Protein AF-A0A925M0R3-F1 (afdb_monomer)

Foldseek 3Di:
DAKAKAWLCVPDDPPPDDFQAGEIEMEFQDPQDPPDDTRDDPVDDDDLLVVLVLLLVLVVVDDPAAEEAEAEDEEQQDFDWDQDPNDTDGDDRVLSVVQSVVSVCLRPPPCVNVVRGSRYYYYYYYYYYHHPQDPLVVLVVPDDPVLVCQQVVLVVQLVVLVVQVVPDDDPVSVVVSVVSNVRSCVSNVVSVVVSVVVRVRVVVSVVCCVPTRVVVVVVSVVCSVVSNVLVVLLVVLVVQLDVVVDPDPPDPSVLLNLLLVQLVVLCVVCVVLLVVLDPVSLVVCQVSSLPDPNVVPDSVSNVSSNNSVSPPDDPPDDPVNVVVVVVVVVVVVVVVD

Radius of gyration: 30.41 Å; Cα contacts (8 Å, |Δi|>4): 374; chains: 1; bounding box: 61×52×99 Å

Solvent-accessible surface area (backbone atoms only — not comparable to full-atom values): 18855 Å² total; per-residue (Å²): 136,60,68,48,29,37,49,60,63,72,88,65,66,95,82,65,79,85,76,43,49,58,43,36,38,38,33,40,36,55,40,76,42,96,89,48,72,70,58,73,86,82,77,65,66,44,50,72,66,54,54,24,50,53,52,43,50,20,57,69,72,60,48,104,52,68,48,77,47,76,47,78,54,44,73,52,50,35,64,39,76,36,77,56,94,89,37,84,38,86,53,59,49,66,67,60,54,52,44,42,50,51,50,52,40,44,57,73,69,36,66,85,53,50,74,39,54,41,20,42,37,39,34,34,40,31,26,55,19,62,40,75,76,43,56,68,66,58,58,55,67,70,49,53,69,69,53,52,50,43,28,52,50,11,49,50,39,22,50,50,16,54,50,48,52,72,76,49,91,45,77,66,58,43,52,55,19,51,50,34,26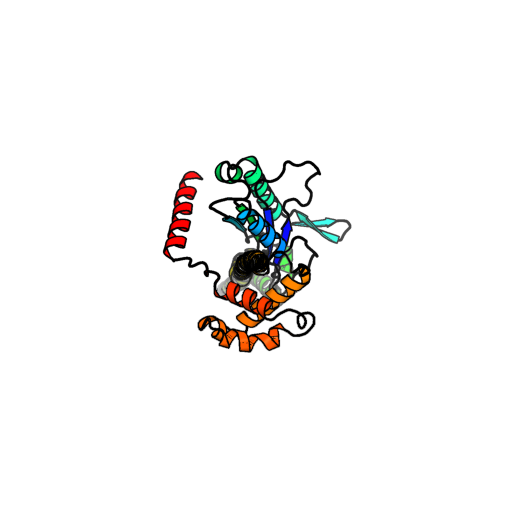,54,52,10,47,52,41,25,49,52,45,51,49,56,51,50,60,62,42,64,45,54,73,60,37,53,50,42,39,68,73,38,32,48,53,49,52,52,52,50,53,51,49,40,53,52,44,37,51,50,49,54,48,51,51,53,39,48,54,50,47,51,66,74,57,42,99,74,71,84,66,56,67,71,59,50,51,52,50,50,52,47,50,51,53,54,43,68,76,38,59,72,50,63,75,67,77,45,71,69,45,49,63,69,44,46,70,69,54,37,52,73,98,41,46,85,56,59,65,69,57,56,50,52,46,50,50,46,64,71,62,52,78,72,85,78,80,46,80,61,56,56,51,52,55,51,53,53,52,60,56,48,56,68,72,77,109

Secondary structure (DSSP, 8-state):
--EEEEETTTTPPTTPPPPSSEEEEEEE---SSTTSPPPPP---S--HHHHHHHHHHHHHS--S--EEEEEEE-SS-PPPEEEETTEEEE---HHHHHHHHHHHHHTTT-HHHHTSTTSEEEEEEE-----SSPPHHHHHHTS-HHHHHHHHHHHHHHHHHHHHHHH---HHHHHHHHHHHHHHHHHHHHHHHHHHHHHT-HHHHHHHIIIIIHHHHHHHHHHHHHHHHHHHHHHHHHHHHHHHH-TT----HHHHHHHHHHHHHHHHH-HHHHHT-SHHHHHHHHHHHTSGGGTTS-HHHHHHHHHHHHHSPP----HHHHHHHHHHHHHHHHH--

pLDDT: mean 77.36, std 15.29, range [36.38, 98.38]

Sequence (337 aa):
MDIWVDDFKRGQSPGSKPEVVSGFFVRSTAPINVEQDECKPDGTVPTVSDVVESLYQNTKLNTSYTGLVLQIHGYNTGIEKVIKGGKEVEGRDYVYEGWQGTWKYLNQQDAAIYGKPNSFVYLGYRWPSEGVPSSFQEAGKALPIALKILFWSGLIIAAIGLLLLTIFSSPIIDFLSAIGIIFGVAMSVLVATLYLLRIIVYFRDAYRATNFGIPDLVEFIRQLDLGITKRHINDSLFETVIAATGEGSNLAPGLLAKAVRKTWEAIENEPALVSDRNDAAFDLLLPTLKQGDLAPLNDAVFLKIYASLVSAEKPTYTAADFRKAASYWEREKSRIR

Structure (mmCIF, N/CA/C/O backbone):
data_AF-A0A925M0R3-F1
#
_entry.id   AF-A0A925M0R3-F1
#
loop_
_atom_site.group_PDB
_atom_site.id
_atom_site.type_symbol
_atom_site.label_atom_id
_atom_site.label_alt_id
_atom_site.label_comp_id
_atom_site.label_asym_id
_atom_site.label_entity_id
_atom_site.label_seq_id
_atom_site.pdbx_PDB_ins_code
_atom_site.Cartn_x
_atom_site.Cartn_y
_atom_site.Cartn_z
_atom_site.occupancy
_atom_site.B_iso_or_equiv
_atom_site.auth_seq_id
_atom_site.auth_comp_id
_atom_site.auth_asym_id
_atom_site.auth_atom_id
_atom_site.pdbx_PDB_model_num
ATOM 1 N N . MET A 1 1 ? 5.917 -3.637 13.328 1.00 53.38 1 MET A N 1
ATOM 2 C CA . MET A 1 1 ? 4.640 -3.551 12.591 1.00 53.38 1 MET A CA 1
ATOM 3 C C . MET A 1 1 ? 4.407 -2.089 12.437 1.00 53.38 1 MET A C 1
ATOM 5 O O . MET A 1 1 ? 4.250 -1.379 13.426 1.00 53.38 1 MET A O 1
ATOM 9 N N . ASP A 1 2 ? 4.470 -1.663 11.197 1.00 71.31 2 ASP A N 1
ATOM 10 C CA . ASP A 1 2 ? 4.846 -0.307 10.926 1.00 71.31 2 ASP A CA 1
ATOM 11 C C . ASP A 1 2 ? 3.735 0.233 10.026 1.00 71.31 2 ASP A C 1
ATOM 13 O O . ASP A 1 2 ? 3.715 0.088 8.806 1.00 71.31 2 ASP A O 1
ATOM 17 N N . ILE A 1 3 ? 2.689 0.720 10.690 1.00 82.25 3 ILE A N 1
ATOM 18 C CA . ILE A 1 3 ? 1.539 1.363 10.065 1.00 82.25 3 ILE A CA 1
ATOM 19 C C . ILE A 1 3 ? 1.351 2.712 10.730 1.00 82.25 3 ILE A C 1
ATOM 21 O O . ILE A 1 3 ? 1.435 2.831 11.954 1.00 82.25 3 ILE A O 1
ATOM 25 N N . TRP A 1 4 ? 1.061 3.717 9.920 1.00 85.94 4 TRP A N 1
ATOM 26 C CA . TRP A 1 4 ? 0.721 5.056 10.374 1.00 85.94 4 TRP A CA 1
ATOM 27 C C . TRP A 1 4 ? -0.750 5.340 10.140 1.00 85.94 4 TRP A C 1
ATOM 29 O O . TRP A 1 4 ? -1.338 4.866 9.164 1.00 85.94 4 TRP A O 1
ATOM 39 N N . VAL A 1 5 ? -1.336 6.108 11.053 1.00 86.38 5 VAL A N 1
ATOM 40 C CA . VAL A 1 5 ? -2.733 6.525 10.989 1.00 86.38 5 VAL A CA 1
ATOM 41 C C . VAL A 1 5 ? -2.775 8.050 11.029 1.00 86.38 5 VAL A C 1
ATOM 43 O O . VAL A 1 5 ? -2.195 8.688 11.898 1.00 86.38 5 VAL A O 1
ATOM 46 N N . ASP A 1 6 ? -3.472 8.643 10.073 1.00 87.06 6 ASP A N 1
ATOM 47 C CA . ASP A 1 6 ? -3.744 10.071 10.002 1.00 87.06 6 ASP A CA 1
ATOM 48 C C . ASP A 1 6 ? -5.253 10.314 10.108 1.00 87.06 6 ASP A C 1
ATOM 50 O O . ASP A 1 6 ? -6.064 9.514 9.645 1.00 87.06 6 ASP A O 1
ATOM 54 N N . ASP A 1 7 ? -5.645 11.439 10.700 1.00 86.25 7 ASP A N 1
ATOM 55 C CA . ASP A 1 7 ? -7.044 11.866 10.748 1.00 86.25 7 ASP A CA 1
ATOM 56 C C . ASP A 1 7 ? -7.370 12.663 9.474 1.00 86.25 7 ASP A C 1
ATOM 58 O O . ASP A 1 7 ? -6.651 13.605 9.114 1.00 86.25 7 ASP A O 1
ATOM 62 N N . PHE A 1 8 ? -8.467 12.331 8.787 1.00 86.69 8 PHE A N 1
ATOM 63 C CA . PHE A 1 8 ? -8.928 13.120 7.639 1.00 86.69 8 PHE A CA 1
ATOM 64 C C . PHE A 1 8 ? -9.391 14.535 8.019 1.00 86.69 8 PHE A C 1
ATOM 66 O O . PHE A 1 8 ? -9.505 15.394 7.137 1.00 86.69 8 PHE A O 1
ATOM 73 N N . LYS A 1 9 ? -9.610 14.820 9.308 1.00 77.56 9 LYS A N 1
ATOM 74 C CA . LYS A 1 9 ? -9.911 16.163 9.829 1.00 77.56 9 LYS A CA 1
ATOM 75 C C . LYS A 1 9 ? -8.707 17.086 9.904 1.00 77.56 9 LYS A C 1
ATOM 77 O O . LYS A 1 9 ? -8.893 18.295 10.067 1.00 77.56 9 LYS A O 1
ATOM 82 N N . ARG A 1 10 ? -7.483 16.557 9.831 1.00 68.38 10 ARG A N 1
ATOM 83 C CA . ARG A 1 10 ? -6.264 17.357 9.988 1.00 68.38 10 ARG A CA 1
ATOM 84 C C . ARG A 1 10 ? -6.271 18.497 8.958 1.00 68.38 10 ARG A C 1
ATOM 86 O O . ARG A 1 10 ? -6.290 18.259 7.755 1.00 68.38 10 ARG A O 1
ATOM 93 N N . GLY A 1 11 ? -6.317 19.744 9.440 1.00 60.34 11 GLY A N 1
ATOM 94 C CA . GLY A 1 11 ? -6.372 20.950 8.601 1.00 60.34 11 GLY A CA 1
ATOM 95 C C . GLY A 1 11 ? -7.768 21.526 8.311 1.00 60.34 11 GLY A C 1
ATOM 96 O O . GLY A 1 11 ? -7.857 22.499 7.564 1.00 60.34 11 GLY A O 1
ATOM 97 N N . GLN A 1 12 ? -8.854 20.993 8.885 1.00 61.91 12 GLN A N 1
ATOM 98 C CA . GLN A 1 12 ? -10.164 21.655 8.812 1.00 61.91 12 GLN A CA 1
ATOM 99 C C . GLN A 1 12 ? -10.234 22.909 9.694 1.00 61.91 12 GLN A C 1
ATOM 101 O O . GLN A 1 12 ? -9.687 22.948 10.796 1.00 61.91 12 GLN A O 1
ATOM 106 N N . SER A 1 13 ? -10.939 23.938 9.214 1.00 57.16 13 SER A N 1
ATOM 107 C CA . SER A 1 13 ? -11.178 25.164 9.976 1.00 57.16 13 SER A CA 1
ATOM 108 C C . SER A 1 13 ? -12.074 24.896 11.197 1.00 57.16 13 SER A C 1
ATOM 110 O O . SER A 1 13 ? -13.053 24.154 11.073 1.00 57.16 13 SER A O 1
ATOM 112 N N . PRO A 1 14 ? -11.805 25.529 12.354 1.00 46.69 14 PRO A N 1
ATOM 113 C CA . PRO A 1 14 ? -12.697 25.469 13.509 1.00 46.69 14 PRO A CA 1
ATOM 114 C C . PRO A 1 14 ? -14.103 25.949 13.113 1.00 46.69 14 PRO A C 1
ATOM 116 O O . PRO A 1 14 ? -14.254 27.081 12.656 1.00 46.69 14 PRO A O 1
ATOM 119 N N . GLY A 1 15 ? -15.119 25.092 13.252 1.00 53.50 15 GLY A N 1
ATOM 120 C CA . GLY A 1 15 ? -16.513 25.408 12.901 1.00 53.50 15 GLY A CA 1
ATOM 121 C C . GLY A 1 15 ? -17.121 24.586 11.758 1.00 53.50 15 GLY A C 1
ATOM 122 O O . GLY A 1 15 ? -18.245 24.875 11.344 1.00 53.50 15 GLY A O 1
ATOM 123 N N . SER A 1 16 ? -16.431 23.562 11.244 1.00 65.25 16 SER A N 1
ATOM 124 C CA . SER A 1 16 ? -17.069 22.570 10.372 1.00 65.25 16 SER A CA 1
ATOM 125 C C . SER A 1 16 ? -18.205 21.840 11.106 1.00 65.25 16 SER A C 1
ATOM 127 O O . SER A 1 16 ? -18.175 21.659 12.325 1.00 65.25 16 SER A O 1
ATOM 129 N N . LYS A 1 17 ? -19.255 21.462 10.361 1.00 67.94 17 LYS A N 1
ATOM 130 C CA . LYS A 1 17 ? -20.376 20.684 10.910 1.00 67.94 17 LYS A CA 1
ATOM 131 C C . LYS A 1 17 ? -19.844 19.396 11.563 1.00 67.94 17 LYS A C 1
ATOM 133 O O . LYS A 1 17 ? -18.901 18.818 11.019 1.00 67.94 17 LYS A O 1
ATOM 138 N N . PRO A 1 18 ? -20.448 18.936 12.675 1.00 68.94 18 PRO A N 1
ATOM 139 C CA . PRO A 1 18 ? -20.067 17.673 13.293 1.00 68.94 18 PRO A CA 1
ATOM 140 C C . PRO A 1 18 ? -20.196 16.536 12.277 1.00 68.94 18 PRO A C 1
ATOM 142 O O . PRO A 1 18 ? -21.166 16.474 11.517 1.00 68.94 18 PRO A O 1
ATOM 145 N N . GLU A 1 19 ? -19.179 15.682 12.233 1.00 78.00 19 GLU A N 1
ATOM 146 C CA . GLU A 1 19 ? -19.151 14.542 11.325 1.00 78.00 19 GLU A CA 1
ATOM 147 C C . GLU A 1 19 ? -20.143 13.464 11.761 1.00 78.00 19 GLU A C 1
ATOM 149 O O . GLU A 1 19 ? -20.419 13.279 12.945 1.00 78.00 19 GLU A O 1
ATOM 154 N N . VAL A 1 20 ? -20.657 12.744 10.774 1.00 83.38 20 VAL A N 1
ATOM 155 C CA . VAL A 1 20 ? -21.542 11.592 10.949 1.00 83.38 20 VAL A CA 1
ATOM 156 C C . VAL A 1 20 ? -20.736 10.287 10.915 1.00 83.38 20 VAL A C 1
ATOM 158 O O . VAL A 1 20 ? -21.121 9.301 11.543 1.00 83.38 20 VAL A O 1
ATOM 161 N N . VAL A 1 21 ? -19.610 10.294 10.191 1.00 87.56 21 VAL A N 1
ATOM 162 C CA . VAL A 1 21 ? -18.705 9.159 9.975 1.00 87.56 21 VAL A CA 1
ATOM 163 C C . VAL A 1 21 ? -17.273 9.605 10.232 1.00 87.56 21 VAL A C 1
ATOM 165 O O . VAL A 1 21 ? -16.738 10.418 9.472 1.00 87.56 21 VAL A O 1
ATOM 168 N N . SER A 1 22 ? -16.634 9.038 11.253 1.00 90.75 22 SER A N 1
ATOM 169 C CA . SER A 1 22 ? -15.205 9.247 11.503 1.00 90.75 22 SER A CA 1
ATOM 170 C C . SER A 1 22 ? -14.355 8.652 10.385 1.00 90.75 22 SER A C 1
ATOM 172 O O . SER A 1 22 ? -14.685 7.599 9.834 1.00 90.75 22 SER A O 1
ATOM 174 N N . GLY A 1 23 ? -13.275 9.345 10.025 1.00 93.00 23 GLY A N 1
ATOM 175 C CA . GLY A 1 23 ? -12.447 9.005 8.873 1.00 93.00 23 GLY A CA 1
ATOM 176 C C . GLY A 1 23 ? -10.958 8.998 9.187 1.00 93.00 23 GLY A C 1
ATOM 177 O O . GLY A 1 23 ? -10.422 10.010 9.631 1.00 93.00 23 GLY A O 1
ATOM 178 N N . PHE A 1 24 ? -10.279 7.901 8.850 1.00 94.44 24 PHE A N 1
ATOM 179 C CA . PHE A 1 24 ? -8.836 7.764 9.034 1.00 94.44 24 PHE A CA 1
ATOM 180 C C . PHE A 1 24 ? -8.121 7.331 7.755 1.00 94.44 24 PHE A C 1
ATOM 182 O O . PHE A 1 24 ? -8.641 6.567 6.939 1.00 94.44 24 PHE A O 1
ATOM 189 N N . PHE A 1 25 ? -6.891 7.799 7.609 1.00 93.56 25 PHE A N 1
ATOM 190 C CA . PHE A 1 25 ? -5.971 7.439 6.545 1.00 93.56 25 PHE A CA 1
ATOM 191 C C . PHE A 1 25 ? -4.879 6.540 7.111 1.00 93.56 25 PHE A C 1
ATOM 193 O O . PHE A 1 25 ? -4.108 6.954 7.967 1.00 93.56 25 PHE A O 1
ATOM 200 N N . VAL A 1 26 ? -4.820 5.304 6.643 1.00 93.00 26 VAL A N 1
ATOM 201 C CA . VAL A 1 26 ? -3.922 4.266 7.137 1.00 93.00 26 VAL A CA 1
ATOM 202 C C . VAL A 1 26 ? -2.861 3.987 6.076 1.00 93.00 26 VAL A C 1
ATOM 204 O O . VAL A 1 26 ? -3.172 3.757 4.904 1.00 93.00 26 VAL A O 1
ATOM 207 N N . ARG A 1 27 ? -1.591 4.003 6.473 1.00 90.06 27 ARG A N 1
ATOM 208 C CA . ARG A 1 27 ? -0.454 3.769 5.580 1.00 90.06 27 ARG A CA 1
ATOM 209 C C . ARG A 1 27 ? 0.423 2.659 6.125 1.00 90.06 27 ARG A C 1
ATOM 211 O O . ARG A 1 27 ? 0.892 2.776 7.248 1.00 90.06 27 ARG A O 1
ATOM 218 N N . SER A 1 28 ? 0.712 1.637 5.328 1.00 88.25 28 SER A N 1
ATOM 219 C CA . SER A 1 28 ? 1.881 0.789 5.596 1.00 88.25 28 SER A CA 1
ATOM 220 C C . SER A 1 28 ? 3.157 1.625 5.473 1.00 88.25 28 SER A C 1
ATOM 222 O O . SER A 1 28 ? 3.240 2.518 4.626 1.00 88.25 28 SER A O 1
ATOM 224 N N . THR A 1 29 ? 4.149 1.353 6.309 1.00 83.69 29 THR A N 1
ATOM 225 C CA . THR A 1 29 ? 5.470 1.991 6.238 1.00 83.69 29 THR A CA 1
ATOM 226 C C . THR A 1 29 ? 6.493 1.104 5.523 1.00 83.69 29 THR A C 1
ATOM 228 O O . THR A 1 29 ? 7.691 1.402 5.527 1.00 83.69 29 THR A O 1
ATOM 231 N N . ALA A 1 30 ? 6.042 0.009 4.904 1.00 81.69 30 ALA A N 1
ATOM 232 C CA . ALA A 1 30 ? 6.914 -0.865 4.146 1.00 81.69 30 ALA A CA 1
ATOM 233 C C . ALA A 1 30 ? 7.706 -0.044 3.118 1.00 81.69 30 ALA A C 1
ATOM 235 O O . ALA A 1 30 ? 7.114 0.744 2.367 1.00 81.69 30 ALA A O 1
ATOM 236 N N . PRO A 1 31 ? 9.033 -0.220 3.040 1.00 75.69 31 PRO A N 1
ATOM 237 C CA . PRO A 1 31 ? 9.878 0.667 2.258 1.00 75.69 31 PRO A CA 1
ATOM 238 C C . PRO A 1 31 ? 9.482 0.631 0.779 1.00 75.69 31 PRO A C 1
ATOM 240 O O . PRO A 1 31 ? 9.038 -0.403 0.265 1.00 75.69 31 PRO A O 1
ATOM 243 N N . ILE A 1 32 ? 9.618 1.771 0.087 1.00 75.25 32 ILE A N 1
ATOM 244 C CA . ILE A 1 32 ? 9.245 1.912 -1.335 1.00 75.25 32 ILE A CA 1
ATOM 245 C C . ILE A 1 32 ? 10.046 0.930 -2.204 1.00 75.25 32 ILE A C 1
ATOM 247 O O . ILE A 1 32 ? 9.506 0.325 -3.133 1.00 75.25 32 ILE A O 1
ATOM 251 N N . ASN A 1 33 ? 11.313 0.714 -1.853 1.00 72.25 33 ASN A N 1
ATOM 252 C CA . ASN A 1 33 ? 12.155 -0.338 -2.409 1.00 72.25 33 ASN A CA 1
ATOM 253 C C . ASN A 1 33 ? 12.645 -1.276 -1.310 1.00 72.25 33 ASN A C 1
ATOM 255 O O . ASN A 1 33 ? 12.987 -0.824 -0.228 1.00 72.25 33 ASN A O 1
ATOM 259 N N . VAL A 1 34 ? 12.763 -2.571 -1.618 1.00 66.56 34 VAL A N 1
ATOM 260 C CA . VAL A 1 34 ? 13.277 -3.583 -0.670 1.00 66.56 34 VAL A CA 1
ATOM 261 C C . VAL A 1 34 ? 14.722 -3.326 -0.221 1.00 66.56 34 VAL A C 1
ATOM 263 O O . VAL A 1 34 ? 15.169 -3.897 0.762 1.00 66.56 34 VAL A O 1
ATOM 266 N N . GLU A 1 35 ? 15.447 -2.481 -0.955 1.00 63.06 35 GLU A N 1
ATOM 267 C CA . GLU A 1 35 ? 16.823 -2.063 -0.662 1.00 63.06 35 GLU A CA 1
ATOM 268 C C . GLU A 1 35 ? 16.891 -0.788 0.197 1.00 63.06 35 GLU A C 1
ATOM 270 O O . GLU A 1 35 ? 17.979 -0.367 0.580 1.00 63.06 35 GLU A O 1
ATOM 275 N N . GLN A 1 36 ? 15.757 -0.125 0.443 1.00 66.38 36 GLN A N 1
ATOM 276 C CA . GLN A 1 36 ? 15.696 1.074 1.274 1.00 66.38 36 GLN A CA 1
ATOM 277 C C . GLN A 1 36 ? 15.441 0.697 2.730 1.00 66.38 36 GLN A C 1
ATOM 279 O O . GLN A 1 36 ? 14.699 -0.244 3.011 1.00 66.38 36 GLN A O 1
ATOM 284 N N . ASP A 1 37 ? 16.025 1.480 3.635 1.00 60.56 37 ASP A N 1
ATOM 285 C CA . ASP A 1 37 ? 15.721 1.397 5.059 1.00 60.56 37 ASP A CA 1
ATOM 286 C C . ASP A 1 37 ? 14.220 1.611 5.303 1.00 60.56 37 ASP A C 1
ATOM 288 O O . ASP A 1 37 ? 13.540 2.324 4.554 1.00 60.56 37 ASP A O 1
ATOM 292 N N . GLU A 1 38 ? 13.717 1.005 6.377 1.00 62.69 38 GLU A N 1
ATOM 293 C CA . GLU A 1 38 ? 12.344 1.186 6.841 1.00 62.69 38 GLU A CA 1
ATOM 294 C C . GLU A 1 38 ? 11.991 2.676 6.959 1.00 62.69 38 GLU A C 1
ATOM 296 O O . GLU A 1 38 ? 12.815 3.518 7.344 1.00 62.69 38 GLU A O 1
ATOM 301 N N . CYS A 1 39 ? 10.744 3.022 6.622 1.00 63.69 39 CYS A N 1
ATOM 302 C CA . CYS A 1 39 ? 10.271 4.391 6.774 1.00 63.69 39 CYS A CA 1
ATOM 303 C C . CYS A 1 39 ? 10.396 4.816 8.243 1.00 63.69 39 CYS A C 1
ATOM 305 O O . CYS A 1 39 ? 9.792 4.223 9.136 1.00 63.69 39 CYS A O 1
ATOM 307 N N . LYS A 1 40 ? 11.180 5.871 8.492 1.00 62.41 40 LYS A N 1
ATOM 308 C CA . LYS A 1 40 ? 11.356 6.427 9.838 1.00 62.41 40 LYS A CA 1
ATOM 309 C C . LYS A 1 40 ? 10.010 6.918 10.373 1.00 62.41 40 LYS A C 1
ATOM 311 O O . LYS A 1 40 ? 9.328 7.602 9.615 1.00 62.41 40 LYS A O 1
ATOM 316 N N . PRO A 1 41 ? 9.664 6.650 11.647 1.00 61.53 41 PRO A N 1
ATOM 317 C CA . PRO A 1 41 ? 8.438 7.154 12.258 1.00 61.53 41 PRO A CA 1
ATOM 318 C C . PRO A 1 41 ? 8.303 8.661 12.029 1.00 61.53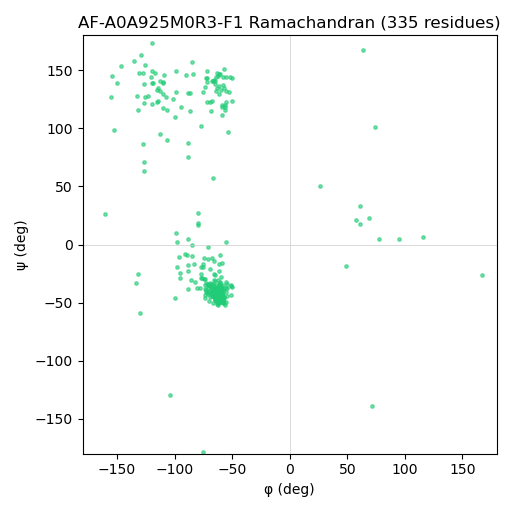 41 PRO A C 1
ATOM 320 O O . PRO A 1 41 ? 9.194 9.424 12.404 1.00 61.53 41 PRO A O 1
ATOM 323 N N . ASP A 1 42 ? 7.202 9.089 11.421 1.00 66.50 42 ASP A N 1
ATOM 324 C CA . ASP A 1 42 ? 6.924 10.502 11.131 1.00 66.50 42 ASP A CA 1
ATOM 325 C C . ASP A 1 42 ? 6.205 11.211 12.297 1.00 66.50 42 ASP A C 1
ATOM 327 O O . ASP A 1 42 ? 5.856 12.390 12.208 1.00 66.50 42 ASP A O 1
ATOM 331 N N . GLY A 1 43 ? 6.022 10.511 13.425 1.00 60.66 43 GLY A N 1
ATOM 332 C CA . GLY A 1 43 ? 5.358 11.036 14.616 1.00 60.66 43 GLY A CA 1
ATOM 333 C C . GLY A 1 43 ? 3.861 11.273 14.410 1.00 60.66 43 GLY A C 1
ATOM 334 O O . GLY A 1 43 ? 3.279 12.098 15.117 1.00 60.66 43 GLY A O 1
ATOM 335 N N . THR A 1 44 ? 3.233 10.600 13.438 1.00 61.38 44 THR A N 1
ATOM 336 C CA . THR A 1 44 ? 1.796 10.740 13.194 1.00 61.38 44 THR A CA 1
ATOM 337 C C . THR A 1 44 ? 0.968 10.345 14.402 1.00 61.38 44 THR A C 1
ATOM 339 O O . THR A 1 44 ? 1.142 9.284 14.998 1.00 61.38 44 THR A O 1
ATOM 342 N N . VAL A 1 45 ? 0.024 11.224 14.703 1.00 58.69 45 VAL A N 1
ATOM 343 C CA . VAL A 1 45 ? -1.169 10.967 15.495 1.00 58.69 45 VAL A CA 1
ATOM 344 C C . VAL A 1 45 ? -2.342 11.251 14.564 1.00 58.69 45 VAL A C 1
ATOM 346 O O . VAL A 1 45 ? -2.277 12.251 13.828 1.00 58.69 45 VAL A O 1
ATOM 349 N N . PRO A 1 46 ? -3.411 10.441 14.565 1.00 76.69 46 PRO A N 1
ATOM 350 C CA . PRO A 1 46 ? -3.789 9.358 15.488 1.00 76.69 46 PRO A CA 1
ATOM 351 C C . PRO A 1 46 ? -3.015 8.024 15.368 1.00 76.69 46 PRO A C 1
ATOM 353 O O . PRO A 1 46 ? -2.082 7.861 14.593 1.00 76.69 46 PRO A O 1
ATOM 356 N N . THR A 1 47 ? -3.409 7.057 16.192 1.00 82.50 47 THR A N 1
ATOM 357 C CA . THR A 1 47 ? -2.892 5.689 16.299 1.00 82.50 47 THR A CA 1
ATOM 358 C C . THR A 1 47 ? -3.996 4.664 16.017 1.00 82.50 47 THR A C 1
ATOM 360 O O . THR A 1 47 ? -5.177 5.000 15.928 1.00 82.50 47 THR A O 1
ATOM 363 N N . VAL A 1 48 ? -3.636 3.378 15.939 1.00 85.25 48 VAL A N 1
ATOM 364 C CA . VAL A 1 48 ? -4.612 2.272 15.838 1.00 85.25 48 VAL A CA 1
ATOM 365 C C . VAL A 1 48 ? -5.640 2.321 16.979 1.00 85.25 48 VAL A C 1
ATOM 367 O O . VAL A 1 48 ? -6.825 2.083 16.752 1.00 85.25 48 VAL A O 1
ATOM 370 N N . SER A 1 49 ? -5.214 2.688 18.192 1.00 80.38 49 SER A N 1
ATOM 371 C CA . SER A 1 49 ? -6.090 2.794 19.367 1.00 80.38 49 SER A CA 1
ATOM 372 C C . SER A 1 49 ? -7.194 3.837 19.196 1.00 80.38 49 SER A C 1
ATOM 374 O O . SER A 1 49 ? -8.302 3.630 19.681 1.00 80.38 49 SER A O 1
ATOM 376 N N . ASP A 1 50 ? -6.924 4.929 18.482 1.00 85.00 50 ASP A N 1
ATOM 377 C CA . ASP A 1 50 ? -7.921 5.976 18.231 1.00 85.00 50 ASP A CA 1
ATOM 378 C C . ASP A 1 50 ? -9.006 5.489 17.259 1.00 85.00 50 ASP A C 1
ATOM 380 O O . ASP A 1 50 ? -10.187 5.801 17.422 1.00 85.00 50 ASP A O 1
ATOM 384 N N . VAL A 1 51 ? -8.628 4.653 16.284 1.00 88.81 51 VAL A N 1
ATOM 385 C CA . VAL A 1 51 ? -9.579 3.984 15.381 1.00 88.81 51 VAL A CA 1
ATOM 386 C C . VAL A 1 51 ? -10.443 2.988 16.155 1.00 88.81 51 VAL A C 1
ATOM 388 O O . VAL A 1 51 ? -11.660 2.956 15.969 1.00 88.81 51 VAL A O 1
ATOM 391 N N . VAL A 1 52 ? -9.826 2.200 17.043 1.00 87.56 52 VAL A N 1
ATOM 392 C CA . VAL A 1 52 ? -10.535 1.266 17.933 1.00 87.56 52 VAL A CA 1
ATOM 393 C C . VAL A 1 52 ? -11.545 2.008 18.795 1.00 87.56 52 VAL A C 1
ATOM 395 O O . VAL A 1 52 ? -12.692 1.583 18.872 1.00 87.56 52 VAL A O 1
ATOM 398 N N . GLU A 1 53 ? -11.149 3.116 19.419 1.00 86.06 53 GLU A N 1
ATOM 399 C CA . GLU A 1 53 ? -12.043 3.891 20.277 1.00 86.06 53 GLU A CA 1
ATOM 400 C C . GLU A 1 53 ? -13.195 4.506 19.469 1.00 86.06 53 GLU A C 1
ATOM 402 O O . GLU A 1 53 ? -14.341 4.444 19.902 1.00 86.06 53 GLU A O 1
ATOM 407 N N . SER A 1 54 ? -12.941 5.013 18.258 1.00 86.88 54 SER A N 1
ATOM 408 C CA . SER A 1 54 ? -14.001 5.506 17.366 1.00 86.88 54 SER A CA 1
ATOM 409 C C . SER A 1 54 ? -15.007 4.406 16.995 1.00 86.88 54 SER A C 1
ATOM 411 O O . SER A 1 54 ? -16.219 4.595 17.134 1.00 86.88 54 SER A O 1
ATOM 413 N N . LEU A 1 55 ? -14.520 3.225 16.597 1.00 87.88 55 LEU A N 1
ATOM 414 C CA . LEU A 1 55 ? -15.367 2.059 16.330 1.00 87.88 55 LEU A CA 1
ATOM 415 C C . LEU A 1 55 ? -16.144 1.637 17.577 1.00 87.88 55 LEU A C 1
ATOM 417 O O . LEU A 1 55 ? -17.332 1.336 17.492 1.00 87.88 55 LEU A O 1
ATOM 421 N N . TYR A 1 56 ? -15.496 1.658 18.736 1.00 86.44 56 TYR A N 1
ATOM 422 C CA . TYR A 1 56 ? -16.104 1.294 20.000 1.00 86.44 56 TYR A CA 1
ATOM 423 C C . TYR A 1 56 ? -17.240 2.238 20.404 1.00 86.44 56 TYR A C 1
ATOM 425 O O . TYR A 1 56 ? -18.339 1.782 20.719 1.00 86.44 56 TYR A O 1
ATOM 433 N N . GLN A 1 57 ? -17.021 3.550 20.339 1.00 84.12 57 GLN A N 1
ATOM 434 C CA . GLN A 1 57 ? -18.059 4.539 20.633 1.00 84.12 57 GLN A CA 1
ATOM 435 C C . GLN A 1 57 ? -19.264 4.378 19.696 1.00 84.12 57 GLN A C 1
ATOM 437 O O . GLN A 1 57 ? -20.409 4.425 20.150 1.00 84.12 57 GLN A O 1
ATOM 442 N N . ASN A 1 58 ? -19.025 4.058 18.422 1.00 85.44 58 ASN A N 1
ATOM 443 C CA . ASN A 1 58 ? -20.084 3.732 17.466 1.00 85.44 58 ASN A CA 1
ATOM 444 C C . ASN A 1 58 ? -20.929 2.518 17.899 1.00 85.44 58 ASN A C 1
ATOM 446 O O . ASN A 1 58 ? -22.152 2.546 17.760 1.00 85.44 58 ASN A O 1
ATOM 450 N N . THR A 1 59 ? -20.325 1.481 18.496 1.00 80.56 59 THR A N 1
ATOM 451 C CA . THR A 1 59 ? -21.092 0.337 19.038 1.00 80.56 59 THR A CA 1
ATOM 452 C C . THR A 1 59 ? -21.988 0.718 20.225 1.00 80.56 59 THR A C 1
ATOM 454 O O . THR A 1 59 ? -23.047 0.120 20.415 1.00 80.56 59 THR A O 1
ATOM 457 N N . LYS A 1 60 ? -21.590 1.716 21.030 1.00 79.56 60 LYS A N 1
ATOM 458 C CA . LYS A 1 60 ? -22.336 2.179 22.216 1.00 79.56 60 LYS A CA 1
ATOM 459 C C . LYS A 1 60 ? -23.484 3.114 21.868 1.00 79.56 60 LYS A C 1
ATOM 461 O O . LYS A 1 60 ? -24.538 3.053 22.495 1.00 79.56 60 LYS A O 1
ATOM 466 N N . LEU A 1 61 ? -23.285 3.971 20.871 1.00 73.06 61 LEU A N 1
ATOM 467 C CA . LEU A 1 61 ? -24.204 5.047 20.498 1.00 73.06 61 LEU A CA 1
ATOM 468 C C . LEU A 1 61 ? -25.409 4.595 19.665 1.00 73.06 61 LEU A C 1
ATOM 470 O O . LEU A 1 61 ? -26.083 5.450 19.098 1.00 73.06 61 LEU A O 1
ATOM 474 N N . ASN A 1 62 ? -25.724 3.294 19.677 1.00 58.91 62 ASN A N 1
ATOM 475 C CA . ASN A 1 62 ? -26.881 2.682 19.031 1.00 58.91 62 ASN A CA 1
ATOM 476 C C . ASN A 1 62 ? -26.743 2.579 17.508 1.00 58.91 62 ASN A C 1
ATOM 478 O O . ASN A 1 62 ? -27.064 3.524 16.804 1.00 58.91 62 ASN A O 1
ATOM 482 N N . THR A 1 63 ? -26.406 1.391 16.999 1.00 52.00 63 THR A N 1
ATOM 483 C CA . THR A 1 63 ? -27.082 0.842 15.817 1.00 52.00 63 THR A CA 1
ATOM 484 C C . THR A 1 63 ? -26.993 -0.673 15.831 1.00 52.00 63 THR A C 1
ATOM 486 O O . THR A 1 63 ? -25.980 -1.263 16.184 1.00 52.00 63 THR A O 1
ATOM 489 N N . SER A 1 64 ? -28.034 -1.332 15.353 1.00 57.41 64 SER A N 1
ATOM 490 C CA . SER A 1 64 ? -28.043 -2.756 15.015 1.00 57.41 64 SER A CA 1
ATOM 491 C C . SER A 1 64 ? -26.948 -3.188 14.008 1.00 57.41 64 SER A C 1
ATOM 493 O O . SER A 1 64 ? -26.924 -4.352 13.619 1.00 57.41 64 SER A O 1
ATOM 495 N N . TYR A 1 65 ? -26.072 -2.269 13.567 1.00 63.59 65 TYR A N 1
ATOM 496 C CA . TYR A 1 65 ? -25.007 -2.464 12.587 1.00 63.59 65 TYR A CA 1
ATOM 497 C C . TYR A 1 65 ? -23.843 -1.478 12.810 1.00 63.59 65 TYR A C 1
ATOM 499 O O . TYR A 1 65 ? -23.887 -0.361 12.304 1.00 63.59 65 TYR A O 1
ATOM 507 N N . THR A 1 66 ? -22.765 -1.904 13.472 1.00 81.50 66 THR A N 1
ATOM 508 C CA . THR A 1 66 ? -21.466 -1.212 13.380 1.00 81.50 66 THR A CA 1
ATOM 509 C C . THR A 1 66 ? -20.679 -1.782 12.204 1.00 81.50 66 THR A C 1
ATOM 511 O O . THR A 1 66 ? -20.564 -2.999 12.060 1.00 81.50 66 THR A O 1
ATOM 514 N N . GLY A 1 67 ? -20.159 -0.914 11.341 1.00 82.81 67 GLY A N 1
ATOM 515 C CA . GLY A 1 67 ? -19.463 -1.304 10.124 1.00 82.81 67 GLY A CA 1
ATOM 516 C C . GLY A 1 67 ? -18.168 -0.537 9.892 1.00 82.81 67 GLY A C 1
ATOM 517 O O . GLY A 1 67 ? -17.967 0.582 10.363 1.00 82.81 67 GLY A O 1
ATOM 518 N N . LEU A 1 68 ? -17.298 -1.150 9.102 1.00 89.31 68 LEU A N 1
ATOM 519 C CA . LEU A 1 68 ? -16.050 -0.564 8.641 1.00 89.31 68 LEU A CA 1
ATOM 520 C C . LEU A 1 68 ? -16.123 -0.402 7.124 1.00 89.31 68 LEU A C 1
ATOM 522 O O . LEU A 1 68 ? -16.342 -1.381 6.410 1.00 89.31 68 LEU A O 1
ATOM 526 N N . VAL A 1 69 ? -15.948 0.821 6.627 1.00 90.56 69 VAL A N 1
ATOM 527 C CA . VAL A 1 69 ? -15.836 1.088 5.189 1.00 90.56 69 VAL A CA 1
ATOM 528 C C . VAL A 1 69 ? -14.363 1.242 4.864 1.00 90.56 69 VAL A C 1
ATOM 530 O O . VAL A 1 69 ? -13.744 2.224 5.256 1.00 90.56 69 VAL A O 1
ATOM 533 N N . LEU A 1 70 ? -13.805 0.268 4.151 1.00 93.88 70 LEU A N 1
ATOM 534 C CA . LEU A 1 70 ? -12.391 0.239 3.807 1.00 93.88 70 LEU A CA 1
ATOM 535 C C . LEU A 1 70 ? -12.203 0.482 2.306 1.00 93.88 70 LEU A C 1
ATOM 537 O O . LEU A 1 70 ? -12.633 -0.327 1.482 1.00 93.88 70 LEU A O 1
ATOM 541 N N . GLN A 1 71 ? -11.530 1.575 1.954 1.00 94.56 71 GLN A N 1
ATOM 542 C CA . GLN A 1 71 ? -11.068 1.846 0.598 1.00 94.56 71 GLN A CA 1
ATOM 543 C C . GLN A 1 71 ? -9.575 1.539 0.498 1.00 94.56 71 GLN A C 1
ATOM 545 O O . GLN A 1 71 ? -8.775 2.071 1.258 1.00 94.56 71 GLN A O 1
ATOM 550 N N . ILE A 1 72 ? -9.199 0.688 -0.454 1.00 93.56 72 ILE A N 1
ATOM 551 C CA . ILE A 1 72 ? -7.831 0.183 -0.601 1.00 93.56 72 ILE A CA 1
ATOM 552 C C . ILE A 1 72 ? -7.243 0.675 -1.923 1.00 93.56 72 ILE A C 1
ATOM 554 O O . ILE A 1 72 ? -7.877 0.545 -2.972 1.00 93.56 72 ILE A O 1
ATOM 558 N N . HIS A 1 73 ? -6.019 1.200 -1.896 1.00 90.19 73 HIS A N 1
ATOM 559 C CA . HIS A 1 73 ? -5.259 1.539 -3.101 1.00 90.19 73 HIS A CA 1
ATOM 560 C C . HIS A 1 73 ? -3.765 1.398 -2.839 1.00 90.19 73 HIS A C 1
ATOM 562 O O . HIS A 1 73 ? -3.276 1.831 -1.804 1.00 90.19 73 HIS A O 1
ATOM 568 N N . GLY A 1 74 ? -3.022 0.850 -3.790 1.00 84.12 74 GLY A N 1
ATOM 569 C CA . GLY A 1 74 ? -1.580 0.697 -3.612 1.00 84.12 74 GLY A CA 1
ATOM 570 C C . GLY A 1 74 ? -0.804 0.512 -4.907 1.00 84.12 74 GLY A C 1
ATOM 571 O O . GLY A 1 74 ? 0.270 -0.077 -4.925 1.00 84.12 74 GLY A O 1
ATOM 572 N N . TYR A 1 75 ? -1.357 1.020 -6.004 1.00 82.56 75 TYR A N 1
ATOM 573 C CA . TYR A 1 75 ? -0.628 1.176 -7.253 1.00 82.56 75 TYR A CA 1
ATOM 574 C C . TYR A 1 75 ? -0.396 2.662 -7.510 1.00 82.56 75 TYR A C 1
ATOM 576 O O . TYR A 1 75 ? -1.308 3.460 -7.304 1.00 82.56 75 TYR A O 1
ATOM 584 N N . ASN A 1 76 ? 0.796 3.020 -7.986 1.00 80.19 76 ASN A N 1
ATOM 585 C CA . ASN A 1 76 ? 1.195 4.386 -8.324 1.00 80.19 76 ASN A CA 1
ATOM 586 C C . ASN A 1 76 ? 1.181 5.393 -7.152 1.00 80.19 76 ASN A C 1
ATOM 588 O O . ASN A 1 76 ? 1.208 6.598 -7.372 1.00 80.19 76 ASN A O 1
ATOM 592 N N . THR A 1 77 ? 1.166 4.954 -5.892 1.00 82.50 77 THR A N 1
ATOM 593 C CA . THR A 1 77 ? 0.875 5.834 -4.738 1.00 82.50 77 THR A CA 1
ATOM 594 C C . THR A 1 77 ? 2.050 6.703 -4.278 1.00 82.50 77 THR A C 1
ATOM 596 O O . THR A 1 77 ? 2.153 7.023 -3.090 1.00 82.50 77 THR A O 1
ATOM 599 N N . GLY A 1 78 ? 2.967 7.040 -5.184 1.00 79.19 78 GLY A N 1
ATOM 600 C CA . GLY A 1 78 ? 4.106 7.896 -4.889 1.00 79.19 78 GLY A CA 1
ATOM 601 C C . GLY A 1 78 ? 3.646 9.293 -4.475 1.00 79.19 78 GLY A C 1
ATOM 602 O O . GLY A 1 78 ? 2.775 9.882 -5.115 1.00 79.19 78 GLY A O 1
ATOM 603 N N . ILE A 1 79 ? 4.245 9.827 -3.411 1.00 82.00 79 ILE A N 1
ATOM 604 C CA . ILE A 1 79 ? 4.056 11.228 -3.027 1.00 82.00 79 ILE A CA 1
ATOM 605 C C . ILE A 1 79 ? 4.874 12.081 -3.995 1.00 82.00 79 ILE A C 1
ATOM 607 O O . ILE A 1 79 ? 6.046 11.786 -4.255 1.00 82.00 79 ILE A O 1
ATOM 611 N N . GLU A 1 80 ? 4.258 13.125 -4.550 1.00 80.44 80 GLU A N 1
ATOM 612 C CA . GLU A 1 80 ? 4.966 14.073 -5.406 1.00 80.44 80 GLU A CA 1
ATOM 613 C C . GLU A 1 80 ? 6.130 14.683 -4.622 1.00 80.44 80 GLU A C 1
ATOM 615 O O . GLU A 1 80 ? 5.983 15.044 -3.458 1.00 80.44 80 GLU A O 1
ATOM 620 N N . LYS A 1 81 ? 7.295 14.819 -5.251 1.00 80.69 81 LYS A N 1
ATOM 621 C CA . LYS A 1 81 ? 8.458 15.441 -4.624 1.00 80.69 81 LYS A CA 1
ATOM 622 C C . LYS A 1 81 ? 8.695 16.814 -5.235 1.00 80.69 81 LYS A C 1
ATOM 624 O O . LYS A 1 81 ? 8.797 16.947 -6.452 1.00 80.69 81 LYS A O 1
ATOM 629 N N . VAL A 1 82 ? 8.782 17.839 -4.393 1.00 81.88 82 VAL A N 1
ATOM 630 C CA . VAL A 1 82 ? 8.926 19.239 -4.812 1.00 81.88 82 VAL A CA 1
ATOM 631 C C . VAL A 1 82 ? 10.226 19.798 -4.251 1.00 81.88 82 VAL A C 1
ATOM 633 O O . VAL A 1 82 ? 10.576 19.552 -3.102 1.00 81.88 82 VAL A O 1
ATOM 636 N N . ILE A 1 83 ? 10.953 20.588 -5.041 1.00 82.12 83 ILE A N 1
ATOM 637 C CA . ILE A 1 83 ? 12.156 21.272 -4.558 1.00 82.12 83 ILE A CA 1
ATOM 638 C C . ILE A 1 83 ? 11.743 22.599 -3.917 1.00 82.12 83 ILE A C 1
ATOM 640 O O . ILE A 1 83 ? 11.274 23.507 -4.603 1.00 82.12 83 ILE A O 1
ATOM 644 N N . LYS A 1 84 ? 11.956 22.745 -2.606 1.00 78.06 84 LYS A N 1
ATOM 645 C CA . LYS A 1 84 ? 11.815 24.024 -1.892 1.00 78.06 84 LYS A CA 1
ATOM 646 C C . LYS A 1 84 ? 13.149 24.406 -1.260 1.00 78.06 84 LYS A C 1
ATOM 648 O O . LYS A 1 84 ? 13.708 23.660 -0.464 1.00 78.06 84 LYS A O 1
ATOM 653 N N . GLY A 1 85 ? 13.682 25.571 -1.637 1.00 81.00 85 GLY A N 1
ATOM 654 C CA . GLY A 1 85 ? 14.951 26.075 -1.093 1.00 81.00 85 GLY A CA 1
ATOM 655 C C . GLY A 1 85 ? 16.156 25.163 -1.362 1.00 81.00 85 GLY A C 1
ATOM 656 O O . GLY A 1 85 ? 17.032 25.045 -0.512 1.00 81.00 85 GLY A O 1
ATOM 657 N N . GLY A 1 86 ? 16.178 24.469 -2.507 1.00 82.38 86 GLY A N 1
ATOM 658 C CA . GLY A 1 86 ? 17.255 23.542 -2.879 1.00 82.38 86 GLY A CA 1
ATOM 659 C C . GLY A 1 86 ? 17.207 22.176 -2.185 1.00 82.38 86 GLY A C 1
ATOM 660 O O . GLY A 1 86 ? 18.108 21.369 -2.392 1.00 82.38 86 GLY A O 1
ATOM 661 N N . LYS A 1 87 ? 16.171 21.897 -1.383 1.00 79.62 87 LYS A N 1
ATOM 662 C CA . LYS A 1 87 ? 15.935 20.586 -0.768 1.00 79.62 87 LYS A CA 1
ATOM 663 C C . LYS A 1 87 ? 14.678 19.948 -1.342 1.00 79.62 87 LYS A C 1
ATOM 665 O O . LYS A 1 87 ? 13.681 20.630 -1.577 1.00 79.62 87 LYS A O 1
ATOM 670 N N . GLU A 1 88 ? 14.747 18.643 -1.563 1.00 74.69 88 GLU A N 1
ATOM 671 C CA . GLU A 1 88 ? 13.591 17.831 -1.922 1.00 74.69 88 GLU A CA 1
ATOM 672 C C . GLU A 1 88 ? 12.691 17.694 -0.687 1.00 74.69 88 GLU A C 1
ATOM 674 O O . GLU A 1 88 ? 13.146 17.272 0.377 1.00 74.69 88 GLU A O 1
ATOM 679 N N . VAL A 1 89 ? 11.437 18.116 -0.813 1.00 79.69 89 VAL A N 1
ATOM 680 C CA . VAL A 1 89 ? 10.403 17.995 0.216 1.00 79.69 89 VAL A CA 1
ATOM 681 C C . VAL A 1 89 ? 9.185 17.292 -0.368 1.00 79.69 89 VAL A C 1
ATOM 683 O O . VAL A 1 89 ? 8.947 17.340 -1.577 1.00 79.69 89 VAL A O 1
ATOM 686 N N . GLU A 1 90 ? 8.403 16.646 0.490 1.00 80.19 90 GLU A N 1
ATOM 687 C CA . GLU A 1 90 ? 7.133 16.046 0.087 1.00 80.19 90 GLU A CA 1
ATOM 688 C C . GLU A 1 90 ? 6.150 17.135 -0.378 1.00 80.19 90 GLU A C 1
ATOM 690 O O . GLU A 1 90 ? 6.011 18.200 0.231 1.00 80.19 90 GLU A O 1
ATOM 695 N N . GLY A 1 91 ? 5.540 16.883 -1.530 1.00 81.94 91 GLY A N 1
ATOM 696 C CA . GLY A 1 91 ? 4.569 17.722 -2.212 1.00 81.94 91 GLY A CA 1
ATOM 697 C C . GLY A 1 91 ? 3.159 17.178 -2.041 1.00 81.94 91 GLY A C 1
ATOM 698 O O . GLY A 1 91 ? 2.710 16.928 -0.925 1.00 81.94 91 GLY A O 1
ATOM 699 N N . ARG A 1 92 ? 2.431 17.038 -3.151 1.00 84.12 92 ARG A N 1
ATOM 700 C CA . ARG A 1 92 ? 1.053 16.553 -3.136 1.00 84.12 92 ARG A CA 1
ATOM 701 C C . ARG A 1 92 ? 0.975 15.048 -2.875 1.00 84.12 92 ARG A C 1
ATOM 703 O O . ARG A 1 92 ? 1.646 14.248 -3.528 1.00 84.12 92 ARG A O 1
ATOM 710 N N . ASP A 1 93 ? 0.051 14.674 -1.996 1.00 88.06 93 ASP A N 1
ATOM 711 C CA . ASP A 1 93 ? -0.381 13.296 -1.785 1.00 88.06 93 ASP A CA 1
ATOM 712 C C . ASP A 1 93 ? -1.783 13.084 -2.374 1.00 88.06 93 ASP A C 1
ATOM 714 O O . ASP A 1 93 ? -2.806 13.277 -1.714 1.00 88.06 93 ASP A O 1
ATOM 718 N N . TYR A 1 94 ? -1.837 12.698 -3.650 1.00 87.69 94 TYR A N 1
ATOM 719 C CA . TYR A 1 94 ? -3.102 12.573 -4.377 1.00 87.69 94 TYR A CA 1
ATOM 720 C C . TYR A 1 94 ? -4.006 11.453 -3.826 1.00 87.69 94 TYR A C 1
ATOM 722 O O . TYR 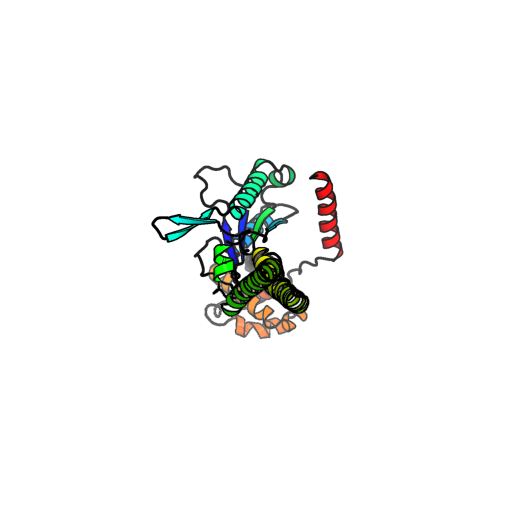A 1 94 ? -5.228 11.514 -3.976 1.00 87.69 94 TYR A O 1
ATOM 730 N N . VAL A 1 95 ? -3.424 10.429 -3.187 1.00 90.31 95 VAL A N 1
ATOM 731 C CA . VAL A 1 95 ? -4.182 9.320 -2.590 1.00 90.31 95 VAL A CA 1
ATOM 732 C C . VAL A 1 95 ? -4.878 9.801 -1.324 1.00 90.31 95 VAL A C 1
ATOM 734 O O . VAL A 1 95 ? -6.077 9.570 -1.161 1.00 90.31 95 VAL A O 1
ATOM 737 N N . TYR A 1 96 ? -4.149 10.524 -0.467 1.00 90.38 96 TYR A N 1
ATOM 738 C CA . TYR A 1 96 ? -4.729 11.172 0.707 1.00 90.38 96 TYR A CA 1
ATOM 739 C C . TYR A 1 96 ? -5.864 12.119 0.311 1.00 90.38 96 TYR A C 1
ATOM 741 O O . TYR A 1 96 ? -6.968 12.008 0.843 1.00 90.38 96 TYR A O 1
ATOM 749 N N . GLU A 1 97 ? -5.629 13.003 -0.663 1.00 90.12 97 GLU A N 1
ATOM 750 C CA . GLU A 1 97 ? -6.640 13.949 -1.150 1.00 90.12 97 GLU A CA 1
ATOM 751 C C . GLU A 1 97 ? -7.888 13.237 -1.695 1.00 90.12 97 GLU A C 1
ATOM 753 O O . GLU A 1 97 ? -9.015 13.614 -1.359 1.00 90.12 97 GLU A O 1
ATOM 758 N N . GLY A 1 98 ? -7.705 12.177 -2.490 1.00 91.25 98 GLY A N 1
ATOM 759 C CA . GLY A 1 98 ? -8.802 11.384 -3.046 1.00 91.25 98 GLY A CA 1
ATOM 760 C C . GLY A 1 98 ? -9.656 10.701 -1.973 1.00 91.25 98 GLY A C 1
ATOM 761 O O . GLY A 1 98 ? -10.890 10.745 -2.025 1.00 91.25 98 GLY A O 1
ATOM 762 N N . TRP A 1 99 ? -9.027 10.112 -0.954 1.00 94.12 99 TRP A N 1
ATOM 763 C CA . TRP A 1 99 ? -9.758 9.483 0.150 1.00 94.12 99 TRP A CA 1
ATOM 764 C C . TRP A 1 99 ? -10.389 10.485 1.097 1.00 94.12 99 TRP A C 1
ATOM 766 O O . TRP A 1 99 ? -11.511 10.253 1.544 1.00 94.12 99 TRP A O 1
ATOM 776 N N . GLN A 1 100 ? -9.743 11.624 1.338 1.00 93.06 100 GLN A N 1
ATOM 777 C CA . GLN A 1 100 ? -10.357 12.715 2.083 1.00 93.06 100 GLN A CA 1
ATOM 778 C C . GLN A 1 100 ? -11.597 13.244 1.343 1.00 93.06 100 GLN A C 1
ATOM 780 O O . GLN A 1 100 ? -12.607 13.557 1.972 1.00 93.06 100 GLN A O 1
ATOM 785 N N . GLY A 1 101 ? -11.555 13.319 0.009 1.00 91.31 101 GLY A N 1
ATOM 786 C CA . GLY A 1 101 ? -12.710 13.655 -0.827 1.00 91.31 101 GLY A CA 1
ATOM 787 C C . GLY A 1 101 ? -13.855 12.649 -0.685 1.00 91.31 101 GLY A C 1
ATOM 788 O O . GLY A 1 101 ? -15.003 13.046 -0.492 1.00 91.31 101 GLY A O 1
ATOM 789 N N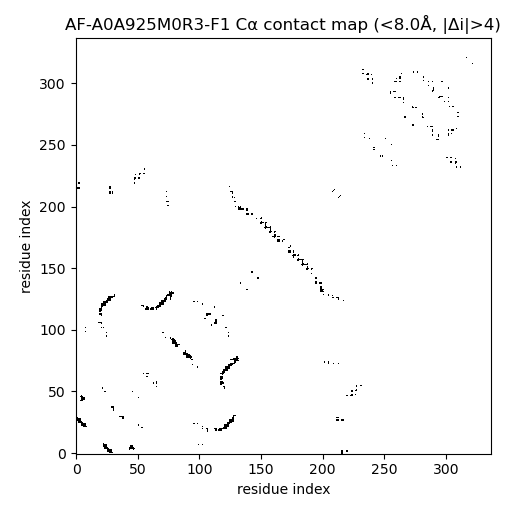 . THR A 1 102 ? -13.536 11.353 -0.692 1.00 92.06 102 THR A N 1
ATOM 790 C CA . THR A 1 102 ? -14.521 10.277 -0.486 1.00 92.06 102 THR A CA 1
ATOM 791 C C . THR A 1 102 ? -15.151 10.365 0.905 1.00 92.06 102 THR A C 1
ATOM 793 O O . THR A 1 102 ? -16.370 10.362 1.040 1.00 92.06 102 THR A O 1
ATOM 796 N N . TRP A 1 103 ? -14.343 10.557 1.946 1.00 92.81 103 TRP A N 1
ATOM 797 C CA . TRP A 1 103 ? -14.832 10.763 3.309 1.00 92.81 103 TRP A CA 1
ATOM 798 C C . TRP A 1 103 ? -15.743 11.998 3.441 1.00 92.81 103 TRP A C 1
ATOM 800 O O . TRP A 1 103 ? -16.785 11.934 4.100 1.00 92.81 103 TRP A O 1
ATOM 810 N N . LYS A 1 104 ? -15.400 13.114 2.779 1.00 90.88 104 LYS A N 1
ATOM 811 C CA . LYS A 1 104 ? -16.261 14.309 2.718 1.00 90.88 104 LYS A CA 1
ATOM 812 C C . LYS A 1 104 ? -17.598 13.997 2.048 1.00 90.88 104 LYS A C 1
ATOM 814 O O . LYS A 1 104 ? -18.630 14.430 2.549 1.00 90.88 104 LYS A O 1
ATOM 819 N N . TYR A 1 105 ? -17.586 13.229 0.959 1.00 90.06 105 TYR A N 1
ATOM 820 C CA . TYR A 1 105 ? -18.802 12.791 0.272 1.00 90.06 105 TYR A CA 1
ATOM 821 C C . TYR A 1 105 ? -19.701 11.945 1.188 1.00 90.06 105 TYR A C 1
ATOM 823 O O . TYR A 1 105 ? -20.892 12.236 1.306 1.00 90.06 105 TYR A O 1
ATOM 831 N N . LEU A 1 106 ? -19.131 10.975 1.914 1.00 88.56 106 LEU A N 1
ATOM 832 C CA . LEU A 1 106 ? -19.868 10.143 2.878 1.00 88.56 106 LEU A CA 1
ATOM 833 C C . LEU A 1 106 ? -20.549 10.971 3.980 1.00 88.56 106 LEU A C 1
ATOM 835 O O . LEU A 1 106 ? -21.655 10.657 4.406 1.00 88.56 106 LEU A O 1
ATOM 839 N N . ASN A 1 107 ? -19.912 12.062 4.408 1.00 88.06 107 ASN A N 1
ATOM 840 C CA . ASN A 1 107 ? -20.432 12.959 5.441 1.00 88.06 107 ASN A CA 1
ATOM 841 C C . ASN A 1 107 ? -21.395 14.042 4.924 1.00 88.06 107 ASN A C 1
ATOM 843 O O . ASN A 1 107 ? -21.858 14.860 5.719 1.00 88.06 107 ASN A O 1
ATOM 847 N N . GLN A 1 108 ? -21.677 14.104 3.620 1.00 86.88 108 GLN A N 1
ATOM 848 C CA . GLN A 1 108 ? -22.468 15.196 3.033 1.00 86.88 108 GLN A CA 1
ATOM 849 C C . GLN A 1 108 ? -23.565 14.738 2.072 1.00 86.88 108 GLN A C 1
ATOM 851 O O . GLN A 1 108 ? -24.583 15.419 1.967 1.00 86.88 108 GLN A O 1
ATOM 856 N N . GLN A 1 109 ? -23.346 13.654 1.328 1.00 82.25 109 GLN A N 1
ATOM 857 C CA . GLN A 1 109 ? -24.141 13.332 0.139 1.00 82.25 109 GLN A CA 1
ATOM 858 C C . GLN A 1 109 ? -24.636 11.882 0.096 1.00 82.25 109 GLN A C 1
ATOM 860 O O . GLN A 1 109 ? -25.663 11.621 -0.527 1.00 82.25 109 GLN A O 1
ATOM 865 N N . ASP A 1 110 ? -23.954 10.940 0.752 1.00 81.56 110 ASP A N 1
ATOM 866 C CA . ASP A 1 110 ? -24.364 9.533 0.738 1.00 81.56 110 ASP A CA 1
ATOM 867 C C . ASP A 1 110 ? -25.554 9.297 1.678 1.00 81.56 110 ASP A C 1
ATOM 869 O O . ASP A 1 110 ? -25.386 9.185 2.885 1.00 81.56 110 ASP A O 1
ATOM 873 N N . ALA A 1 111 ? -26.772 9.190 1.147 1.00 79.44 111 ALA A N 1
ATOM 874 C CA . ALA A 1 111 ? -27.965 8.992 1.972 1.00 79.44 111 ALA A CA 1
ATOM 875 C C . ALA A 1 111 ? -27.988 7.645 2.729 1.00 79.44 111 ALA A C 1
ATOM 877 O O . ALA A 1 111 ? -28.625 7.552 3.782 1.00 79.44 111 ALA A O 1
ATOM 878 N N . ALA A 1 112 ? -27.314 6.605 2.222 1.00 76.62 112 ALA A N 1
ATOM 879 C CA . ALA A 1 112 ? -27.297 5.278 2.838 1.00 76.62 112 ALA A CA 1
ATOM 880 C C . ALA A 1 112 ? -26.409 5.230 4.090 1.00 76.62 112 ALA A C 1
ATOM 882 O O . ALA A 1 112 ? -26.686 4.451 5.010 1.00 76.62 112 ALA A O 1
ATOM 883 N N . ILE A 1 113 ? -25.373 6.070 4.120 1.00 77.75 113 ILE A N 1
ATOM 884 C CA . ILE A 1 113 ? -24.415 6.198 5.220 1.00 77.75 113 ILE A CA 1
ATOM 885 C C . ILE A 1 113 ? -24.745 7.408 6.106 1.00 77.75 113 ILE A C 1
ATOM 887 O O . ILE A 1 113 ? -24.825 7.269 7.323 1.00 77.75 113 ILE A O 1
ATOM 891 N N . TYR A 1 114 ? -25.030 8.572 5.521 1.00 76.44 114 TYR A N 1
ATOM 892 C CA . TYR A 1 114 ? -25.371 9.801 6.245 1.00 76.44 114 TYR A CA 1
ATOM 893 C C . TYR A 1 114 ? -26.639 9.654 7.095 1.00 76.44 114 TYR A C 1
ATOM 895 O O . TYR A 1 114 ? -26.720 10.188 8.198 1.00 76.44 114 TYR A O 1
ATOM 903 N N . GLY A 1 115 ? -27.625 8.882 6.620 1.00 75.75 115 GLY A N 1
ATOM 904 C CA . GLY A 1 115 ? -28.844 8.575 7.377 1.00 75.75 115 GLY A CA 1
ATOM 905 C C . GLY A 1 115 ? -28.633 7.632 8.569 1.00 75.75 115 GLY A C 1
ATOM 906 O O . GLY A 1 115 ? -29.592 7.329 9.277 1.00 75.75 115 GLY A O 1
ATOM 907 N N . LYS A 1 116 ? -27.405 7.145 8.781 1.00 79.12 116 LYS A N 1
ATOM 908 C CA . LYS A 1 116 ? -27.025 6.181 9.818 1.00 79.12 116 LYS A CA 1
ATOM 909 C C . LYS A 1 116 ? -25.848 6.728 10.640 1.00 79.12 116 LYS A C 1
ATOM 911 O O . LYS A 1 116 ? -24.719 6.244 10.508 1.00 79.12 116 LYS A O 1
ATOM 916 N N . PRO A 1 117 ? -26.086 7.762 11.469 1.00 78.31 117 PRO A N 1
ATOM 917 C CA . PRO A 1 117 ? -25.035 8.342 12.295 1.00 78.31 117 PRO A CA 1
ATOM 918 C C . PRO A 1 117 ? -24.407 7.301 13.213 1.00 78.31 117 PRO A C 1
ATOM 920 O O . PRO A 1 117 ? -25.090 6.394 13.689 1.00 78.31 117 PRO A O 1
ATOM 923 N N . ASN A 1 118 ? -23.097 7.429 13.438 1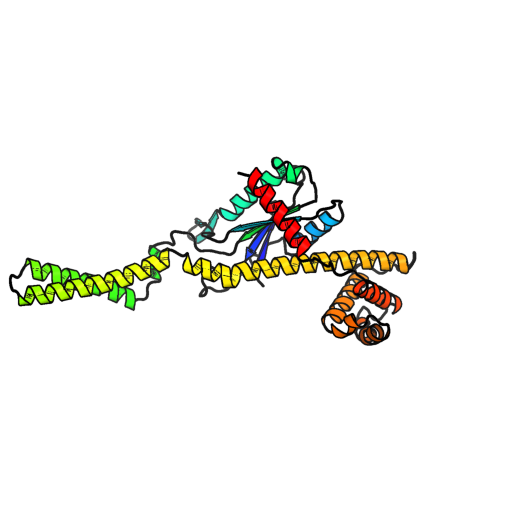.00 79.62 118 ASN A N 1
ATOM 924 C CA . ASN A 1 118 ? -22.327 6.572 14.347 1.00 79.62 118 ASN A CA 1
ATOM 925 C C . ASN A 1 118 ? -22.393 5.072 14.007 1.00 79.62 118 ASN A C 1
ATOM 927 O O . ASN A 1 118 ? -22.173 4.223 14.862 1.00 79.62 118 ASN A O 1
ATOM 931 N N . SER A 1 119 ? -22.727 4.720 12.763 1.00 83.56 119 SER A N 1
ATOM 932 C CA . SER A 1 119 ? -22.789 3.317 12.326 1.00 83.56 119 SER A CA 1
ATOM 933 C C . SER A 1 119 ? -21.500 2.859 11.661 1.00 83.56 119 SER A C 1
ATOM 935 O O . SER A 1 119 ? -21.203 1.669 11.643 1.00 83.56 119 SER A O 1
ATOM 937 N N . PHE A 1 120 ? -20.727 3.790 11.099 1.00 88.06 120 PHE A N 1
ATOM 938 C CA . PHE A 1 120 ? -19.575 3.466 10.270 1.00 88.06 120 PHE A CA 1
ATOM 939 C C . PHE A 1 120 ? -18.334 4.249 10.678 1.00 88.06 120 PHE A C 1
ATOM 941 O O . PHE A 1 120 ? -18.416 5.412 11.073 1.00 88.06 120 PHE A O 1
ATOM 948 N N . VAL A 1 121 ? -17.180 3.610 10.510 1.00 91.69 121 VAL A N 1
ATOM 949 C CA . VAL A 1 121 ? -15.879 4.279 10.426 1.00 91.69 121 VAL A CA 1
ATOM 950 C C . VAL A 1 121 ? -15.333 4.069 9.021 1.00 91.69 121 VAL A C 1
ATOM 952 O O . VAL A 1 121 ? -15.397 2.964 8.477 1.00 91.69 121 VAL A O 1
ATOM 955 N N . TYR A 1 122 ? -14.827 5.139 8.417 1.00 94.19 122 TYR A N 1
ATOM 956 C CA . TYR A 1 122 ? -14.217 5.116 7.096 1.00 94.19 122 TYR A CA 1
ATOM 957 C C . TYR A 1 122 ? -12.695 5.049 7.206 1.00 94.19 122 TYR A C 1
ATOM 959 O O . TYR A 1 122 ? -12.077 5.840 7.918 1.00 94.19 122 TYR A O 1
ATOM 967 N N . LEU A 1 123 ? -12.093 4.131 6.458 1.00 95.69 123 LEU A N 1
ATOM 968 C CA . LEU A 1 123 ? -10.657 3.934 6.379 1.00 95.69 123 LEU A CA 1
ATOM 969 C C . LEU A 1 123 ? -10.197 3.971 4.928 1.00 95.69 123 LEU A C 1
ATOM 971 O O . LEU A 1 123 ? -10.613 3.146 4.115 1.00 95.69 123 LEU A O 1
ATOM 975 N N . GLY A 1 124 ? -9.282 4.880 4.617 1.00 95.56 124 GLY A N 1
ATOM 976 C CA . GLY A 1 124 ? -8.487 4.794 3.399 1.00 95.56 124 GLY A CA 1
ATOM 977 C C . GLY A 1 124 ? -7.162 4.105 3.706 1.00 95.56 124 GLY A C 1
ATOM 978 O O . GLY A 1 124 ? -6.408 4.629 4.515 1.00 95.56 124 GLY A O 1
ATOM 979 N N . TYR A 1 125 ? -6.870 2.957 3.097 1.00 95.12 125 TYR A N 1
ATOM 980 C CA . TYR A 1 125 ? -5.642 2.194 3.328 1.00 95.12 125 TYR A CA 1
ATOM 981 C C . TYR A 1 125 ? -4.743 2.126 2.093 1.00 95.12 125 TYR A C 1
ATOM 983 O O . TYR A 1 125 ? -5.170 1.615 1.047 1.00 95.12 125 TYR A O 1
ATOM 991 N N . ARG A 1 126 ? -3.480 2.573 2.227 1.00 92.12 126 ARG A N 1
ATOM 992 C CA . ARG A 1 126 ? -2.428 2.367 1.212 1.00 92.12 126 ARG A CA 1
ATOM 993 C C . ARG A 1 126 ? -1.236 1.592 1.728 1.00 92.12 126 ARG A C 1
ATOM 995 O O . ARG A 1 126 ? -0.795 1.787 2.858 1.00 92.12 126 ARG A O 1
ATOM 1002 N N . TRP A 1 127 ? -0.616 0.851 0.817 1.00 89.38 127 TRP A N 1
ATOM 1003 C CA . TRP A 1 127 ? 0.808 0.552 0.911 1.00 89.38 127 TRP A CA 1
ATOM 1004 C C . TRP A 1 127 ? 1.597 1.502 0.013 1.00 89.38 127 TRP A C 1
ATOM 1006 O O . TRP A 1 127 ? 1.061 1.941 -1.008 1.00 89.38 127 TRP A O 1
ATOM 1016 N N . PRO A 1 128 ? 2.846 1.855 0.367 1.00 80.75 128 PRO A N 1
ATOM 1017 C CA . PRO A 1 128 ? 3.630 2.749 -0.469 1.00 80.75 128 PRO A CA 1
ATOM 1018 C C . PRO A 1 128 ? 3.863 2.073 -1.821 1.00 80.75 128 PRO A C 1
ATOM 1020 O O . PRO A 1 128 ? 4.003 0.857 -1.884 1.00 80.75 128 PRO A O 1
ATOM 1023 N N . SER A 1 129 ? 3.947 2.831 -2.902 1.00 81.69 129 SER A N 1
ATOM 1024 C CA . SER A 1 129 ? 4.202 2.369 -4.273 1.00 81.69 129 SER A CA 1
ATOM 1025 C C . SER A 1 129 ? 5.009 3.454 -4.983 1.00 81.69 129 SER A C 1
ATOM 1027 O O . SER A 1 129 ? 4.993 4.617 -4.572 1.00 81.69 129 SER A O 1
ATOM 1029 N N . GLU A 1 130 ? 5.790 3.069 -5.990 1.00 76.25 130 GLU A N 1
ATOM 1030 C CA . GLU A 1 130 ? 6.497 4.056 -6.800 1.00 76.25 130 GLU A CA 1
ATOM 1031 C C . GLU A 1 130 ? 5.531 4.808 -7.716 1.00 76.25 130 GLU A C 1
ATOM 1033 O O . GLU A 1 130 ? 4.609 4.226 -8.281 1.00 76.25 130 GLU A O 1
ATOM 1038 N N . GLY A 1 131 ? 5.785 6.103 -7.903 1.00 72.00 131 GLY A N 1
ATOM 1039 C CA . GLY A 1 131 ? 5.096 6.882 -8.925 1.00 72.00 131 GLY A CA 1
ATOM 1040 C C . GLY A 1 131 ? 5.434 6.381 -10.335 1.00 72.00 131 GLY A C 1
ATOM 1041 O O . GLY A 1 131 ? 6.584 6.044 -10.626 1.00 72.00 131 GLY A O 1
ATOM 1042 N N . VAL A 1 132 ? 4.433 6.358 -11.210 1.00 69.62 132 VAL A N 1
ATOM 1043 C CA . VAL A 1 132 ? 4.493 5.963 -12.616 1.00 69.62 132 VAL A CA 1
ATOM 1044 C C . VAL A 1 132 ? 4.230 7.181 -13.502 1.00 69.62 132 VAL A C 1
ATOM 1046 O O . VAL A 1 132 ? 3.225 7.868 -13.310 1.00 69.62 132 VAL A O 1
ATOM 1049 N N . PRO A 1 133 ? 5.067 7.415 -14.526 1.00 64.38 133 PRO A N 1
ATOM 1050 C CA . PRO A 1 133 ? 6.306 6.690 -14.802 1.00 64.38 133 PRO A CA 1
ATOM 1051 C C . PRO A 1 133 ? 7.357 6.977 -13.724 1.00 64.38 133 PRO A C 1
ATOM 1053 O O . PRO A 1 133 ? 7.511 8.117 -13.285 1.00 64.38 133 PRO A O 1
ATOM 1056 N N . SER A 1 134 ? 8.115 5.951 -13.330 1.00 65.31 134 SER A N 1
ATOM 1057 C CA . SER A 1 134 ? 9.335 6.205 -12.569 1.00 65.31 134 SER A CA 1
ATOM 1058 C C . SER A 1 134 ? 10.279 7.023 -13.455 1.00 65.31 134 SER A C 1
ATOM 1060 O O . SER A 1 134 ? 10.283 6.887 -14.683 1.00 65.31 134 SER A O 1
ATOM 1062 N N . SER A 1 135 ? 11.043 7.940 -12.858 1.00 69.88 135 SER A N 1
ATOM 1063 C CA . SER A 1 135 ? 11.921 8.824 -13.627 1.00 69.88 135 SER A CA 1
ATOM 1064 C C . SER A 1 135 ? 12.874 7.993 -14.495 1.00 69.88 135 SER A C 1
ATOM 1066 O O . SER A 1 135 ? 13.702 7.245 -13.972 1.00 69.88 135 SER A O 1
ATOM 1068 N N . PHE A 1 136 ? 12.795 8.155 -15.822 1.00 76.44 136 PHE A N 1
ATOM 1069 C CA . PHE A 1 136 ? 13.721 7.532 -16.780 1.00 76.44 136 PHE A CA 1
ATOM 1070 C C . PHE A 1 136 ? 15.184 7.785 -16.384 1.00 76.44 136 PHE A C 1
ATOM 1072 O O . PHE A 1 136 ? 16.045 6.909 -16.508 1.00 76.44 136 PHE A O 1
ATOM 1079 N N . GLN A 1 137 ? 15.467 8.973 -15.846 1.00 76.88 137 GLN A N 1
ATOM 1080 C CA . GLN A 1 137 ? 16.795 9.339 -15.376 1.00 76.88 137 GLN A CA 1
ATOM 1081 C C . GLN A 1 137 ? 17.229 8.491 -14.172 1.00 76.88 137 GLN A C 1
ATOM 1083 O O . GLN A 1 137 ? 18.360 8.009 -14.149 1.00 76.88 137 GLN A O 1
ATOM 1088 N N . GLU A 1 138 ? 16.340 8.264 -13.205 1.00 75.00 138 GLU A N 1
ATOM 1089 C CA . GLU A 1 138 ? 16.626 7.431 -12.029 1.00 75.00 138 GLU A CA 1
ATOM 1090 C C . GLU A 1 138 ? 16.763 5.952 -12.401 1.00 75.00 138 GLU A C 1
ATOM 1092 O O . GLU A 1 138 ? 17.729 5.299 -12.000 1.00 75.00 138 GLU A O 1
ATOM 1097 N N . ALA A 1 139 ? 15.888 5.441 -13.274 1.00 78.19 139 ALA A N 1
ATOM 1098 C CA . ALA A 1 139 ? 16.031 4.099 -13.835 1.00 78.19 139 ALA A CA 1
ATOM 1099 C C . ALA A 1 139 ? 17.382 3.933 -14.558 1.00 78.19 139 ALA A C 1
ATOM 1101 O O . ALA A 1 139 ? 18.022 2.883 -14.469 1.00 78.19 139 ALA A O 1
ATOM 1102 N N . GLY A 1 140 ? 17.846 4.982 -15.250 1.00 83.12 140 GLY A N 1
ATOM 1103 C CA . GLY A 1 140 ? 19.117 4.983 -15.977 1.00 83.12 140 GLY A CA 1
ATOM 1104 C C . GLY A 1 140 ? 20.322 5.024 -15.042 1.00 83.12 140 GLY A C 1
ATOM 1105 O O . GLY A 1 140 ? 21.303 4.305 -15.251 1.00 83.12 140 GLY A O 1
ATOM 1106 N N . LYS A 1 141 ? 20.253 5.818 -13.967 1.00 82.38 141 LYS A N 1
ATOM 1107 C CA . LYS A 1 141 ? 21.281 5.845 -12.917 1.00 82.38 141 LYS A CA 1
ATOM 1108 C C . LYS A 1 141 ? 21.424 4.478 -12.256 1.00 82.38 141 LYS A C 1
ATOM 1110 O O . LYS A 1 141 ? 22.552 4.001 -12.149 1.00 82.38 141 LYS A O 1
ATOM 1115 N N . ALA A 1 142 ? 20.304 3.835 -11.932 1.00 81.00 142 ALA A N 1
ATOM 1116 C CA . ALA A 1 142 ? 20.262 2.539 -11.264 1.00 81.00 142 ALA A CA 1
ATOM 1117 C C . ALA A 1 142 ? 20.704 1.351 -12.139 1.00 81.00 142 ALA A C 1
ATOM 1119 O O . ALA A 1 142 ? 20.922 0.259 -11.617 1.00 81.00 142 ALA A O 1
ATOM 1120 N N . LEU A 1 143 ? 20.843 1.527 -13.459 1.00 86.81 143 LEU A N 1
ATOM 1121 C CA . LEU A 1 143 ? 21.315 0.462 -14.340 1.00 86.81 143 LEU A CA 1
ATOM 1122 C C . LEU A 1 143 ? 22.801 0.138 -14.035 1.00 86.81 143 LEU A C 1
ATOM 1124 O O . LEU A 1 143 ? 23.643 1.046 -14.115 1.00 86.81 143 LEU A O 1
ATOM 1128 N N . PRO A 1 144 ? 23.151 -1.127 -13.711 1.00 91.50 144 PRO A N 1
ATOM 1129 C CA . PRO A 1 144 ? 24.527 -1.548 -13.462 1.00 91.50 144 PRO A CA 1
ATOM 1130 C C . PRO A 1 144 ? 25.481 -1.145 -14.587 1.00 91.50 144 PRO A C 1
ATOM 1132 O O . PRO A 1 144 ? 25.125 -1.204 -15.766 1.00 91.50 144 PRO A O 1
ATOM 1135 N N . ILE A 1 145 ? 26.722 -0.792 -14.235 1.00 93.88 145 ILE A N 1
ATOM 1136 C CA . ILE A 1 145 ? 27.748 -0.371 -15.206 1.00 93.88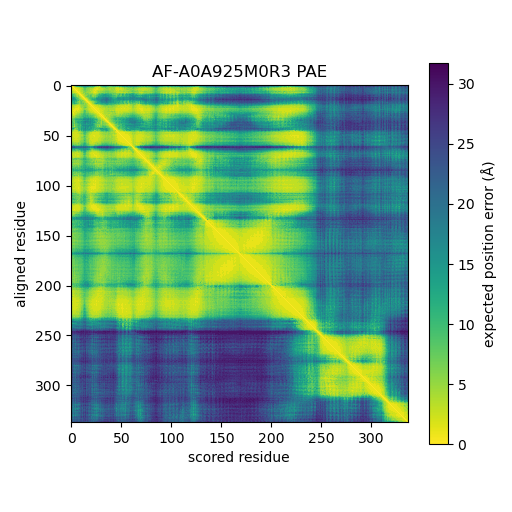 145 ILE A CA 1
ATOM 1137 C C . ILE A 1 145 ? 27.943 -1.436 -16.293 1.00 93.88 145 ILE A C 1
ATOM 1139 O O . ILE A 1 145 ? 28.011 -1.094 -17.469 1.00 93.88 145 ILE A O 1
ATOM 1143 N N . ALA A 1 146 ? 27.939 -2.721 -15.925 1.00 95.00 146 ALA A N 1
ATOM 1144 C CA . ALA A 1 146 ? 28.038 -3.823 -16.881 1.00 95.00 146 ALA A CA 1
ATOM 1145 C C . ALA A 1 146 ? 26.915 -3.794 -17.934 1.00 95.00 146 ALA A C 1
ATOM 1147 O O . ALA A 1 146 ? 27.193 -3.938 -19.120 1.00 95.00 146 ALA A O 1
ATOM 1148 N N . LEU A 1 147 ? 25.666 -3.535 -17.529 1.00 94.94 147 LEU A N 1
ATOM 1149 C CA . LEU A 1 147 ? 24.534 -3.440 -18.457 1.00 94.94 147 LEU A CA 1
ATOM 1150 C C . LEU A 1 147 ? 24.594 -2.168 -19.311 1.00 94.94 147 LEU A C 1
ATOM 1152 O O . LEU A 1 147 ? 24.241 -2.214 -20.486 1.00 94.94 147 LEU A O 1
ATOM 1156 N N . LYS A 1 148 ? 25.097 -1.052 -18.766 1.00 94.88 148 LYS A N 1
ATOM 1157 C CA . LYS A 1 148 ? 25.368 0.166 -19.552 1.00 94.88 148 LYS A CA 1
ATOM 1158 C C . LYS A 1 148 ? 26.407 -0.101 -20.640 1.00 94.88 148 LYS A C 1
ATOM 1160 O O . LYS A 1 148 ? 26.178 0.249 -21.793 1.00 94.88 148 LYS A O 1
ATOM 1165 N N . ILE A 1 149 ? 27.523 -0.740 -20.282 1.00 97.06 149 ILE A N 1
ATOM 1166 C CA . ILE A 1 149 ? 28.577 -1.119 -21.230 1.00 97.06 149 ILE A CA 1
ATOM 1167 C C . ILE A 1 149 ? 28.009 -2.064 -22.288 1.00 97.06 149 ILE A C 1
ATOM 1169 O O . ILE A 1 149 ? 28.241 -1.831 -23.466 1.00 97.06 149 ILE A O 1
ATOM 1173 N N . LEU A 1 150 ? 27.233 -3.074 -21.884 1.00 97.38 150 LEU A N 1
ATOM 1174 C CA . LEU A 1 150 ? 26.600 -4.035 -22.791 1.00 97.38 150 LEU A CA 1
ATOM 1175 C C . LEU A 1 150 ? 25.650 -3.358 -23.790 1.00 97.38 150 LEU A C 1
ATOM 1177 O O . LEU A 1 150 ? 25.659 -3.680 -24.975 1.00 97.38 150 LEU A O 1
ATOM 1181 N N . PHE A 1 151 ? 24.847 -2.399 -23.321 1.00 97.38 151 PHE A N 1
ATOM 1182 C CA . PHE A 1 151 ? 23.930 -1.643 -24.170 1.00 97.38 151 PHE A CA 1
ATOM 1183 C C . PHE A 1 151 ? 24.680 -0.814 -25.214 1.00 97.38 151 PHE A C 1
ATOM 1185 O O . PHE A 1 151 ? 24.377 -0.913 -26.404 1.00 97.38 151 PHE A O 1
ATOM 1192 N N . TRP A 1 152 ? 25.670 -0.027 -24.777 1.00 97.56 152 TRP A N 1
ATOM 1193 C CA . TRP A 1 152 ? 26.447 0.839 -25.664 1.00 97.56 152 TRP A CA 1
ATOM 1194 C C . TRP A 1 152 ? 27.350 0.051 -26.609 1.00 97.56 152 TRP A C 1
ATOM 1196 O O . TRP A 1 152 ? 27.443 0.407 -27.780 1.00 97.56 152 TRP A O 1
ATOM 1206 N N . SER A 1 153 ? 27.978 -1.032 -26.147 1.00 97.81 153 SER A N 1
ATOM 1207 C CA . SER A 1 153 ? 28.791 -1.889 -27.011 1.00 97.81 153 SER A CA 1
ATOM 1208 C C . SER A 1 153 ? 27.937 -2.568 -28.078 1.00 97.81 153 SER A C 1
ATOM 1210 O O . SER A 1 153 ? 28.345 -2.586 -29.235 1.00 97.81 153 SER A O 1
ATOM 1212 N N . GLY A 1 154 ? 26.725 -3.021 -27.738 1.00 98.12 154 GLY A N 1
ATOM 1213 C CA . GLY A 1 154 ? 25.765 -3.544 -28.710 1.00 98.12 154 GLY A CA 1
ATOM 1214 C C . GLY A 1 154 ? 25.414 -2.524 -29.800 1.00 98.12 154 GLY A C 1
ATOM 1215 O O . GLY A 1 154 ? 25.499 -2.841 -30.988 1.00 98.12 154 GLY A O 1
ATOM 1216 N N . LEU A 1 155 ? 25.132 -1.271 -29.415 1.00 98.19 155 LEU A N 1
ATOM 1217 C CA . LEU A 1 155 ? 24.837 -0.191 -30.364 1.00 98.19 155 LEU A CA 1
ATOM 1218 C C . LEU A 1 155 ? 26.038 0.134 -31.258 1.00 98.19 155 LEU A C 1
ATOM 1220 O O . LEU A 1 155 ? 25.872 0.315 -32.462 1.00 98.19 155 LEU A O 1
ATOM 1224 N N . ILE A 1 156 ? 27.245 0.183 -30.687 1.00 98.38 156 ILE A N 1
ATOM 1225 C CA . ILE A 1 156 ? 28.482 0.448 -31.433 1.00 98.38 156 ILE A CA 1
ATOM 1226 C C . ILE A 1 156 ? 28.763 -0.681 -32.428 1.00 98.38 156 ILE A C 1
ATOM 1228 O O . ILE A 1 156 ? 29.054 -0.401 -33.587 1.00 98.38 156 ILE A O 1
ATOM 1232 N N . ILE A 1 157 ? 28.638 -1.947 -32.017 1.00 98.31 157 ILE A N 1
ATOM 1233 C CA . ILE A 1 157 ? 28.836 -3.107 -32.900 1.00 98.31 157 ILE A CA 1
ATOM 1234 C C . ILE A 1 157 ? 27.830 -3.073 -34.056 1.00 98.31 157 ILE A C 1
ATOM 1236 O O . ILE A 1 157 ? 28.222 -3.256 -35.209 1.00 98.31 157 ILE A O 1
ATOM 1240 N N . ALA A 1 158 ? 26.556 -2.786 -33.773 1.00 98.25 158 ALA A N 1
ATOM 1241 C CA . ALA A 1 158 ? 25.532 -2.679 -34.806 1.00 98.25 158 ALA A CA 1
ATOM 1242 C C . ALA A 1 158 ? 25.799 -1.513 -35.773 1.00 98.25 158 ALA A C 1
ATOM 1244 O O . ALA A 1 158 ? 25.674 -1.681 -36.985 1.00 98.25 158 ALA A O 1
ATOM 1245 N N . ALA A 1 159 ? 26.225 -0.355 -35.260 1.00 98.12 159 ALA A N 1
ATOM 1246 C CA . ALA A 1 159 ? 26.583 0.798 -36.082 1.00 98.12 159 ALA A CA 1
ATOM 1247 C C . ALA A 1 159 ? 27.810 0.524 -36.967 1.00 98.12 159 ALA A C 1
ATOM 1249 O O . ALA A 1 159 ? 27.801 0.879 -38.144 1.00 98.12 159 ALA A O 1
ATOM 1250 N N . ILE A 1 160 ? 28.840 -0.145 -36.433 1.00 97.88 160 ILE A N 1
ATOM 1251 C CA . ILE A 1 160 ? 30.018 -0.563 -37.206 1.00 97.88 160 ILE A CA 1
ATOM 1252 C C . ILE A 1 160 ? 29.607 -1.554 -38.295 1.00 97.88 160 ILE A C 1
ATOM 1254 O O . ILE A 1 160 ? 29.981 -1.360 -39.445 1.00 97.88 160 ILE A O 1
ATOM 1258 N N . GLY A 1 161 ? 28.807 -2.575 -37.972 1.00 97.31 161 GLY A N 1
ATOM 1259 C CA . GLY A 1 161 ? 28.315 -3.525 -38.973 1.00 97.31 161 GLY A CA 1
ATOM 1260 C C . GLY A 1 161 ? 27.520 -2.832 -40.086 1.00 97.31 161 GLY A C 1
ATOM 1261 O O . GLY A 1 161 ? 27.746 -3.095 -41.264 1.00 97.31 161 GLY A O 1
ATOM 1262 N N . LEU A 1 162 ? 26.652 -1.877 -39.737 1.00 97.75 162 LEU A N 1
ATOM 1263 C CA . LEU A 1 162 ? 25.897 -1.097 -40.722 1.00 97.75 162 LEU A CA 1
ATOM 1264 C C . LEU A 1 162 ? 26.812 -0.230 -41.602 1.00 97.75 162 LEU A C 1
ATOM 1266 O O . LEU A 1 162 ? 26.607 -0.127 -42.810 1.00 97.75 162 LEU A O 1
ATOM 1270 N N . LEU A 1 163 ? 27.845 0.373 -41.016 1.00 97.75 163 LEU A N 1
ATOM 1271 C CA . LEU A 1 163 ? 28.829 1.159 -41.755 1.00 97.75 163 LEU A CA 1
ATOM 1272 C C . LEU A 1 163 ? 29.647 0.278 -42.713 1.00 97.75 163 LEU A C 1
ATOM 1274 O O . LEU A 1 163 ? 29.856 0.650 -43.864 1.00 97.75 163 LEU A O 1
ATOM 1278 N N . LEU A 1 164 ? 30.071 -0.910 -42.275 1.00 96.75 164 LEU A N 1
ATOM 1279 C CA . LEU A 1 164 ? 30.824 -1.841 -43.116 1.00 96.75 164 LEU A CA 1
ATOM 1280 C C . LEU A 1 164 ? 29.998 -2.326 -44.315 1.00 96.75 164 LEU A C 1
ATOM 1282 O O . LEU A 1 164 ? 30.534 -2.351 -45.421 1.00 96.75 164 LEU A O 1
ATOM 1286 N N . LEU A 1 165 ? 28.701 -2.606 -44.121 1.00 95.38 165 LEU A N 1
ATOM 1287 C CA . LEU A 1 165 ? 27.770 -2.945 -45.210 1.00 95.38 165 LEU A CA 1
ATOM 1288 C C . LEU A 1 165 ? 27.613 -1.835 -46.252 1.00 95.38 165 LEU A C 1
ATOM 1290 O O . LEU A 1 165 ? 27.332 -2.116 -47.411 1.00 95.38 165 LEU A O 1
ATOM 1294 N N . THR A 1 166 ? 27.720 -0.569 -45.843 1.00 95.00 166 THR A N 1
ATOM 1295 C CA . THR A 1 166 ? 27.511 0.562 -46.763 1.00 95.00 166 THR A CA 1
ATOM 1296 C C . THR A 1 166 ? 28.776 0.939 -47.527 1.00 95.00 166 THR A C 1
ATOM 1298 O O . THR A 1 166 ? 28.681 1.404 -48.660 1.00 95.00 166 THR A O 1
ATOM 1301 N N . ILE A 1 167 ? 29.956 0.744 -46.930 1.00 97.00 167 ILE A N 1
ATOM 1302 C CA . ILE A 1 167 ? 31.240 1.130 -47.531 1.00 97.00 167 ILE A CA 1
ATOM 1303 C C . ILE A 1 167 ? 31.822 0.019 -48.410 1.00 97.00 167 ILE A C 1
ATOM 1305 O O . ILE A 1 167 ? 32.415 0.306 -49.451 1.00 97.00 167 ILE A O 1
ATOM 1309 N N . PHE A 1 168 ? 31.692 -1.242 -47.998 1.00 94.69 168 PHE A N 1
ATOM 1310 C CA . PHE A 1 168 ? 32.335 -2.367 -48.668 1.00 94.69 168 PHE A CA 1
ATOM 1311 C C . PHE A 1 168 ? 31.301 -3.244 -49.368 1.00 94.69 168 PHE A C 1
ATOM 1313 O O . PHE A 1 168 ? 30.247 -3.526 -48.818 1.00 94.69 168 PHE A O 1
ATOM 1320 N N . SER A 1 169 ? 31.631 -3.724 -50.568 1.00 88.06 169 SER A N 1
ATOM 1321 C CA . SER A 1 169 ? 30.819 -4.708 -51.285 1.00 88.06 169 SER A CA 1
ATOM 1322 C C . SER A 1 169 ? 31.597 -6.019 -51.366 1.00 88.06 169 SER A C 1
ATOM 1324 O O . SER A 1 169 ? 32.487 -6.182 -52.202 1.00 88.06 169 SER A O 1
ATOM 1326 N N . SER A 1 170 ? 31.334 -6.927 -50.423 1.00 96.81 170 SER A N 1
ATOM 1327 C CA . SER A 1 170 ? 31.973 -8.245 -50.360 1.00 96.81 170 SER A CA 1
ATOM 1328 C C . SER A 1 170 ? 31.074 -9.226 -49.610 1.00 96.81 170 SER A C 1
ATOM 1330 O O . SER A 1 170 ? 30.776 -8.968 -48.446 1.00 96.81 170 SER A O 1
ATOM 1332 N N . PRO A 1 171 ? 30.744 -10.402 -50.179 1.00 95.88 171 PRO A N 1
ATOM 1333 C CA . PRO A 1 171 ? 29.846 -11.366 -49.535 1.00 95.88 171 PRO A CA 1
ATOM 1334 C C . PRO A 1 171 ? 30.279 -11.796 -48.125 1.00 95.88 171 PRO A C 1
ATOM 1336 O O . PRO A 1 171 ? 29.443 -12.064 -47.266 1.00 95.88 171 PRO A O 1
ATOM 1339 N N . ILE A 1 172 ? 31.591 -11.858 -47.869 1.00 96.62 172 ILE A N 1
ATOM 1340 C CA . ILE A 1 172 ? 32.130 -12.218 -46.549 1.00 96.62 172 ILE A CA 1
ATOM 1341 C C . ILE A 1 172 ? 31.936 -11.064 -45.560 1.00 96.62 172 ILE A C 1
ATOM 1343 O O . ILE A 1 172 ? 31.532 -11.296 -44.421 1.00 96.62 172 ILE A O 1
ATOM 1347 N N . ILE A 1 173 ? 32.207 -9.825 -45.988 1.00 95.69 173 ILE A N 1
ATOM 1348 C CA . ILE A 1 173 ? 31.999 -8.635 -45.153 1.00 95.69 173 ILE A CA 1
ATOM 1349 C C . ILE A 1 173 ? 30.510 -8.463 -44.875 1.00 95.69 173 ILE A C 1
ATOM 1351 O O . ILE A 1 173 ? 30.148 -8.188 -43.734 1.00 95.69 173 ILE A O 1
ATOM 1355 N N . ASP A 1 174 ? 29.656 -8.706 -45.867 1.00 96.44 174 ASP A N 1
ATOM 1356 C CA . ASP A 1 174 ? 28.208 -8.612 -45.727 1.00 96.44 174 ASP A CA 1
ATOM 1357 C C . ASP A 1 174 ? 27.692 -9.604 -44.686 1.00 96.44 174 ASP A C 1
ATOM 1359 O O . ASP A 1 174 ? 26.956 -9.234 -43.771 1.00 96.44 174 ASP A O 1
ATOM 1363 N N . PHE A 1 175 ? 28.147 -10.857 -44.767 1.00 97.19 175 PHE A N 1
ATOM 1364 C CA . PHE A 1 175 ? 27.790 -11.896 -43.809 1.00 97.19 175 PHE A CA 1
ATOM 1365 C C . PHE A 1 175 ? 28.255 -11.566 -42.382 1.00 97.19 175 PHE A C 1
ATOM 1367 O O . PHE A 1 175 ? 27.457 -11.617 -41.444 1.00 97.19 175 PHE A O 1
ATOM 1374 N N . LEU A 1 176 ? 29.526 -11.187 -42.203 1.00 97.44 176 LEU A N 1
ATOM 1375 C CA . LEU A 1 176 ? 30.065 -10.831 -40.884 1.00 97.44 176 LEU A CA 1
ATOM 1376 C C . LEU A 1 176 ? 29.385 -9.586 -40.304 1.00 97.44 176 LEU A C 1
ATOM 1378 O O . LEU A 1 176 ? 29.098 -9.537 -39.108 1.00 97.44 176 LEU A O 1
ATOM 1382 N N . SER A 1 177 ? 29.086 -8.602 -41.149 1.00 97.38 177 SER A N 1
ATOM 1383 C CA . SER A 1 177 ? 28.398 -7.380 -40.742 1.00 97.38 177 SER A CA 1
ATOM 1384 C C . SER A 1 177 ? 26.951 -7.657 -40.348 1.00 97.38 177 SER A C 1
ATOM 1386 O O . SER A 1 177 ? 26.498 -7.142 -39.330 1.00 97.38 177 SER A O 1
ATOM 1388 N N . ALA A 1 178 ? 26.244 -8.522 -41.082 1.00 97.12 178 ALA A N 1
ATOM 1389 C CA . ALA A 1 178 ? 24.899 -8.960 -40.721 1.00 97.12 178 ALA A CA 1
ATOM 1390 C C . ALA A 1 178 ? 24.880 -9.667 -39.355 1.00 97.12 178 ALA A C 1
ATOM 1392 O O . ALA A 1 178 ? 24.038 -9.346 -38.516 1.00 97.12 178 ALA A O 1
ATOM 1393 N N . ILE A 1 179 ? 25.840 -10.565 -39.090 1.00 97.94 179 ILE A N 1
ATOM 1394 C CA . ILE A 1 179 ? 25.994 -11.197 -37.768 1.00 97.94 179 ILE A CA 1
ATOM 1395 C C . ILE A 1 179 ? 26.243 -10.140 -36.691 1.00 97.94 179 ILE A C 1
ATOM 1397 O O . ILE A 1 179 ? 25.575 -10.155 -35.657 1.00 97.94 179 ILE A O 1
ATOM 1401 N N . GLY A 1 180 ? 27.174 -9.213 -36.933 1.00 97.62 180 GLY A N 1
ATOM 1402 C CA . GLY A 1 180 ? 27.489 -8.129 -36.005 1.00 97.62 180 GLY A CA 1
ATOM 1403 C C . GLY A 1 180 ? 26.267 -7.271 -35.675 1.00 97.62 180 GLY A C 1
ATOM 1404 O O . GLY A 1 180 ? 26.001 -7.013 -34.504 1.00 97.62 180 GLY A O 1
ATOM 1405 N N . ILE A 1 181 ? 25.474 -6.896 -36.682 1.00 98.31 181 ILE A N 1
ATOM 1406 C CA . ILE A 1 181 ? 24.234 -6.130 -36.500 1.00 98.31 181 ILE A CA 1
ATOM 1407 C C . ILE A 1 181 ? 23.229 -6.910 -35.663 1.00 98.31 181 ILE A C 1
ATOM 1409 O O . ILE A 1 181 ? 22.738 -6.377 -34.672 1.00 98.31 181 ILE A O 1
ATOM 1413 N N . ILE A 1 182 ? 22.935 -8.162 -36.027 1.00 98.25 182 ILE A N 1
ATOM 1414 C CA . ILE A 1 182 ? 21.961 -8.987 -35.298 1.00 98.25 182 ILE A CA 1
ATOM 1415 C C . ILE A 1 182 ? 22.388 -9.132 -33.837 1.00 98.25 182 ILE A C 1
ATOM 1417 O O . ILE A 1 182 ? 21.581 -8.918 -32.933 1.00 98.25 182 ILE A O 1
ATOM 1421 N N . PHE A 1 183 ? 23.661 -9.449 -33.600 1.00 98.06 183 PHE A N 1
ATOM 1422 C CA . PHE A 1 183 ? 24.198 -9.624 -32.257 1.00 98.06 183 PHE A CA 1
ATOM 1423 C C . PHE A 1 183 ? 24.171 -8.319 -31.451 1.00 98.06 183 PHE A C 1
ATOM 1425 O O . PHE A 1 183 ? 23.669 -8.299 -30.327 1.00 98.06 183 PHE A O 1
ATOM 1432 N N . GLY A 1 184 ? 24.635 -7.213 -32.038 1.00 98.12 184 GLY A N 1
ATOM 1433 C CA . GLY A 1 184 ? 24.647 -5.900 -31.397 1.00 98.12 184 GLY A CA 1
ATOM 1434 C C . GLY A 1 184 ? 23.243 -5.400 -31.052 1.00 98.12 184 GLY A C 1
ATOM 1435 O O . GLY A 1 184 ? 22.995 -4.984 -29.920 1.00 98.12 184 GLY A O 1
ATOM 1436 N N . VAL A 1 185 ? 22.293 -5.527 -31.985 1.00 98.31 185 VAL A N 1
ATOM 1437 C CA . VAL A 1 185 ? 20.882 -5.184 -31.754 1.00 98.31 185 VAL A CA 1
ATOM 1438 C C . VAL A 1 185 ? 20.283 -6.067 -30.664 1.00 98.31 185 VAL A C 1
ATOM 1440 O O . VAL A 1 185 ? 19.644 -5.540 -29.757 1.00 98.31 185 VAL A O 1
ATOM 1443 N N . ALA A 1 186 ? 20.512 -7.383 -30.697 1.00 97.94 186 ALA A N 1
ATOM 1444 C CA . ALA A 1 186 ? 20.000 -8.294 -29.675 1.00 97.94 186 ALA A CA 1
ATOM 1445 C C . ALA A 1 186 ? 20.504 -7.922 -28.269 1.00 97.94 186 ALA A C 1
ATOM 1447 O O . ALA A 1 186 ? 19.708 -7.869 -27.329 1.00 97.94 186 ALA A O 1
ATOM 1448 N N . MET A 1 187 ? 21.793 -7.590 -28.126 1.00 97.75 187 MET A N 1
ATOM 1449 C CA . MET A 1 187 ? 22.371 -7.116 -26.862 1.00 97.75 187 MET A CA 1
ATOM 1450 C C . MET A 1 187 ? 21.701 -5.830 -26.366 1.00 97.75 187 MET A C 1
ATOM 1452 O O . MET A 1 187 ? 21.290 -5.752 -25.205 1.00 97.75 187 MET A O 1
ATOM 1456 N N . SER A 1 188 ? 21.560 -4.823 -27.231 1.00 97.44 188 SER A N 1
ATOM 1457 C CA . SER A 1 188 ? 20.956 -3.543 -26.850 1.00 97.44 188 SER A CA 1
ATOM 1458 C C . SER A 1 188 ? 19.466 -3.681 -26.528 1.00 97.44 188 SER A C 1
ATOM 1460 O O . SER A 1 188 ? 19.001 -3.109 -25.543 1.00 97.44 188 SER A O 1
ATOM 1462 N N . VAL A 1 189 ? 18.720 -4.475 -27.302 1.00 97.38 189 VAL A N 1
ATOM 1463 C CA . VAL A 1 189 ? 17.288 -4.732 -27.076 1.00 97.38 189 VAL A CA 1
ATOM 1464 C C . VAL A 1 189 ? 17.058 -5.490 -25.773 1.00 97.38 189 VAL A C 1
ATOM 1466 O O . VAL A 1 189 ? 16.121 -5.163 -25.044 1.00 97.38 189 VAL A O 1
ATOM 1469 N N . LEU A 1 190 ? 17.916 -6.456 -25.431 1.00 96.06 190 LEU A N 1
ATOM 1470 C CA . LEU A 1 190 ? 17.838 -7.159 -24.150 1.00 96.06 190 LEU A CA 1
ATOM 1471 C C . LEU A 1 190 ? 17.929 -6.172 -22.977 1.00 96.06 190 LEU A C 1
ATOM 1473 O O . LEU A 1 190 ? 17.064 -6.170 -22.101 1.00 96.06 190 LEU A O 1
ATOM 1477 N N . VAL A 1 191 ? 18.933 -5.288 -22.982 1.00 95.81 191 VAL A N 1
ATOM 1478 C CA . VAL A 1 191 ? 19.097 -4.288 -21.913 1.00 95.81 191 VAL A CA 1
ATOM 1479 C C . VAL A 1 191 ? 17.953 -3.274 -21.915 1.00 95.81 191 VAL A C 1
ATOM 1481 O O . VAL A 1 191 ? 17.441 -2.943 -20.847 1.00 95.81 191 VAL A O 1
ATOM 1484 N N . ALA A 1 192 ? 17.502 -2.820 -23.089 1.00 94.06 192 ALA A N 1
ATOM 1485 C CA . ALA A 1 192 ? 16.356 -1.920 -23.204 1.00 94.06 192 ALA A CA 1
ATOM 1486 C C . ALA A 1 192 ? 15.075 -2.551 -22.634 1.00 94.06 192 ALA A C 1
ATOM 1488 O O . ALA A 1 192 ? 14.317 -1.886 -21.935 1.00 94.06 192 ALA A O 1
ATOM 1489 N N . THR A 1 193 ? 14.864 -3.848 -22.860 1.00 93.00 193 THR A N 1
ATOM 1490 C CA . THR A 1 193 ? 13.716 -4.587 -22.318 1.00 93.00 193 THR A CA 1
ATOM 1491 C C . THR A 1 193 ? 13.779 -4.654 -20.793 1.00 93.00 193 THR A C 1
ATOM 1493 O O . THR A 1 193 ? 12.798 -4.331 -20.127 1.00 93.00 193 THR A O 1
ATOM 1496 N N . LEU A 1 194 ? 14.938 -4.995 -20.216 1.00 88.94 194 LEU A N 1
ATOM 1497 C CA . LEU A 1 194 ? 15.135 -4.992 -18.759 1.00 88.94 194 LEU A CA 1
ATOM 1498 C C . LEU A 1 194 ? 14.925 -3.598 -18.152 1.00 88.94 194 LEU A C 1
ATOM 1500 O O . LEU A 1 194 ? 14.332 -3.456 -17.083 1.00 88.94 194 LEU A O 1
ATOM 1504 N N . TYR A 1 195 ? 15.380 -2.563 -18.854 1.00 87.81 195 TYR A N 1
ATOM 1505 C CA . TYR A 1 195 ? 15.185 -1.173 -18.469 1.00 87.81 195 TYR A CA 1
ATOM 1506 C C . TYR A 1 195 ? 13.700 -0.772 -18.480 1.00 87.81 195 TYR A C 1
ATOM 1508 O O . TYR A 1 195 ? 13.216 -0.191 -17.510 1.00 87.81 195 TYR A O 1
ATOM 1516 N N . LEU A 1 196 ? 12.946 -1.153 -19.517 1.00 86.56 196 LEU A N 1
ATOM 1517 C CA . LEU A 1 196 ? 11.499 -0.923 -19.591 1.00 86.56 196 LEU A CA 1
ATOM 1518 C C . LEU A 1 196 ? 10.736 -1.681 -18.502 1.00 86.56 196 LEU A C 1
ATOM 1520 O O . LEU A 1 196 ? 9.858 -1.109 -17.860 1.00 86.56 196 LEU A O 1
ATOM 1524 N N . LEU A 1 197 ? 11.098 -2.938 -18.236 1.00 81.50 197 LEU A N 1
ATOM 1525 C CA . LEU A 1 197 ? 10.504 -3.715 -17.144 1.00 81.50 197 LEU A CA 1
ATOM 1526 C C . LEU A 1 197 ? 10.717 -3.043 -15.784 1.00 81.50 197 LEU A C 1
ATOM 1528 O O . LEU A 1 197 ? 9.816 -3.063 -14.946 1.00 81.50 197 LEU A O 1
ATOM 1532 N N . ARG A 1 198 ? 11.870 -2.393 -15.578 1.00 79.25 198 ARG A N 1
ATOM 1533 C CA . ARG A 1 198 ? 12.136 -1.603 -14.369 1.00 79.25 198 ARG A CA 1
ATOM 1534 C C . ARG A 1 198 ? 11.246 -0.362 -14.282 1.00 79.25 198 ARG A C 1
ATOM 1536 O O . ARG A 1 198 ? 10.791 -0.025 -13.193 1.00 79.25 198 ARG A O 1
ATOM 1543 N N . ILE A 1 199 ? 10.970 0.291 -15.410 1.00 75.88 199 ILE A N 1
ATOM 1544 C CA . ILE A 1 199 ? 10.106 1.480 -15.452 1.00 75.88 199 ILE A CA 1
ATOM 1545 C C . ILE A 1 199 ? 8.649 1.134 -15.160 1.00 75.88 199 ILE A C 1
ATOM 1547 O O . ILE A 1 199 ? 7.958 1.923 -14.523 1.00 75.88 199 ILE A O 1
ATOM 1551 N N . ILE A 1 200 ? 8.178 -0.033 -15.603 1.00 74.00 200 ILE A N 1
ATOM 1552 C CA . ILE A 1 200 ? 6.752 -0.379 -15.557 1.00 74.00 200 ILE A CA 1
ATOM 1553 C C . ILE A 1 200 ? 6.220 -0.558 -14.119 1.00 74.00 200 ILE A C 1
ATOM 1555 O O . ILE A 1 200 ? 5.006 -0.567 -13.955 1.00 74.00 200 ILE A O 1
ATOM 1559 N N . VAL A 1 201 ? 7.083 -0.623 -13.088 1.00 73.50 201 VAL A N 1
ATOM 1560 C CA . VAL A 1 201 ? 6.858 -0.759 -11.616 1.00 73.50 201 VAL A CA 1
ATOM 1561 C C . VAL A 1 201 ? 5.891 -1.854 -11.140 1.00 73.50 201 VAL A C 1
ATOM 1563 O O . VAL A 1 201 ? 5.968 -2.280 -9.991 1.00 73.50 201 VAL A O 1
ATOM 1566 N N . TYR A 1 202 ? 5.035 -2.367 -12.017 1.00 72.69 202 TYR A N 1
ATOM 1567 C CA . TYR A 1 202 ? 3.893 -3.221 -11.744 1.00 72.69 202 TYR A CA 1
ATOM 1568 C C . TYR A 1 202 ? 4.291 -4.514 -11.038 1.00 72.69 202 TYR A C 1
ATOM 1570 O O . TYR A 1 202 ? 3.688 -4.874 -10.035 1.00 72.69 202 TYR A O 1
ATOM 1578 N N . PHE A 1 203 ? 5.347 -5.188 -11.506 1.00 74.31 203 PHE A N 1
ATOM 1579 C CA . PHE A 1 203 ? 5.822 -6.425 -10.879 1.00 74.31 203 PHE A CA 1
ATOM 1580 C C . PHE A 1 203 ? 6.322 -6.205 -9.449 1.00 74.31 203 PHE A C 1
ATOM 1582 O O . PHE A 1 203 ? 6.078 -7.031 -8.571 1.00 74.31 203 PHE A O 1
ATOM 1589 N N . ARG A 1 204 ? 6.989 -5.077 -9.194 1.00 78.62 204 ARG A N 1
ATOM 1590 C CA . ARG A 1 204 ? 7.466 -4.736 -7.853 1.00 78.62 204 ARG A CA 1
ATOM 1591 C C . ARG A 1 204 ? 6.311 -4.309 -6.953 1.00 78.62 204 ARG A C 1
ATOM 1593 O O . ARG A 1 204 ? 6.284 -4.710 -5.797 1.00 78.62 204 ARG A O 1
ATOM 1600 N N . ASP A 1 205 ? 5.339 -3.569 -7.475 1.00 79.25 205 ASP A N 1
ATOM 1601 C CA . ASP A 1 205 ? 4.132 -3.219 -6.724 1.00 79.25 205 ASP A CA 1
ATOM 1602 C C . ASP A 1 205 ? 3.302 -4.458 -6.373 1.00 79.25 205 ASP A C 1
ATOM 1604 O O . ASP A 1 205 ? 2.836 -4.570 -5.244 1.00 79.25 205 ASP A O 1
ATOM 1608 N N . ALA A 1 206 ? 3.187 -5.434 -7.280 1.00 82.38 206 ALA A N 1
ATOM 1609 C CA . ALA A 1 206 ? 2.536 -6.716 -7.005 1.00 82.38 206 ALA A CA 1
ATOM 1610 C C . ALA A 1 206 ? 3.269 -7.513 -5.912 1.00 82.38 206 ALA A C 1
ATOM 1612 O O . ALA A 1 206 ? 2.637 -8.042 -4.992 1.00 82.38 206 ALA A O 1
ATOM 1613 N N . TYR A 1 207 ? 4.606 -7.555 -5.968 1.00 83.75 207 TYR A N 1
ATOM 1614 C CA . TYR A 1 207 ? 5.417 -8.139 -4.900 1.00 83.75 207 TYR A CA 1
ATOM 1615 C C . TYR A 1 207 ? 5.164 -7.431 -3.564 1.00 83.75 207 TYR A C 1
ATOM 1617 O O . TYR A 1 207 ? 4.965 -8.091 -2.546 1.00 83.75 207 TYR A O 1
ATOM 1625 N N . ARG A 1 208 ? 5.119 -6.095 -3.555 1.00 82.12 208 ARG A N 1
ATOM 1626 C CA . ARG A 1 208 ? 4.945 -5.314 -2.325 1.00 82.12 208 ARG A CA 1
ATOM 1627 C C . ARG A 1 208 ? 3.540 -5.425 -1.749 1.00 82.12 208 ARG A C 1
ATOM 1629 O O . ARG A 1 208 ? 3.401 -5.561 -0.538 1.00 82.12 208 ARG A O 1
ATOM 1636 N N . ALA A 1 209 ? 2.520 -5.469 -2.600 1.00 85.62 209 ALA A N 1
ATOM 1637 C CA . ALA A 1 209 ? 1.158 -5.773 -2.186 1.00 85.62 209 ALA A CA 1
ATOM 1638 C C . ALA A 1 209 ? 1.092 -7.142 -1.493 1.00 85.62 209 ALA A C 1
ATOM 1640 O O . ALA A 1 209 ? 0.526 -7.255 -0.414 1.00 85.62 209 ALA A O 1
ATOM 1641 N N . THR A 1 210 ? 1.724 -8.166 -2.072 1.00 84.50 210 THR A N 1
ATOM 1642 C CA . THR A 1 210 ? 1.643 -9.545 -1.562 1.00 84.50 210 THR A CA 1
ATOM 1643 C C . THR A 1 210 ? 2.433 -9.753 -0.268 1.00 84.50 210 THR A C 1
ATOM 1645 O O . THR A 1 210 ? 1.967 -10.461 0.619 1.00 84.50 210 THR A O 1
ATOM 1648 N N . ASN A 1 211 ? 3.615 -9.141 -0.149 1.00 83.06 211 ASN A N 1
ATOM 1649 C CA . ASN A 1 211 ? 4.538 -9.404 0.961 1.00 83.06 211 ASN A CA 1
ATOM 1650 C C . ASN A 1 211 ? 4.464 -8.380 2.097 1.00 83.06 211 ASN A C 1
ATOM 1652 O O . ASN A 1 211 ? 4.906 -8.689 3.198 1.00 83.06 211 ASN A O 1
ATOM 1656 N N . PHE A 1 212 ? 3.920 -7.186 1.849 1.00 85.50 212 PHE A N 1
ATOM 1657 C CA . PHE A 1 212 ? 3.851 -6.127 2.857 1.00 85.50 212 PHE A CA 1
ATOM 1658 C C . PHE A 1 212 ? 2.447 -5.538 2.979 1.00 85.50 212 PHE A C 1
ATOM 1660 O O . PHE A 1 212 ? 1.831 -5.652 4.029 1.00 85.50 212 PHE A O 1
ATOM 1667 N N . GLY A 1 213 ? 1.889 -4.991 1.894 1.00 87.19 213 GLY A N 1
ATOM 1668 C CA . GLY A 1 213 ? 0.618 -4.261 1.954 1.00 87.19 213 GLY A CA 1
ATOM 1669 C C . GLY A 1 213 ? -0.561 -5.104 2.453 1.00 87.19 213 GLY A C 1
ATOM 1670 O O . GLY A 1 213 ? -1.287 -4.709 3.359 1.00 87.19 213 GLY A O 1
ATOM 1671 N N . ILE A 1 214 ? -0.755 -6.300 1.899 1.00 89.12 214 ILE A N 1
ATOM 1672 C CA . ILE A 1 214 ? -1.831 -7.196 2.336 1.00 89.12 214 ILE A CA 1
ATOM 1673 C C . ILE A 1 214 ? -1.590 -7.684 3.777 1.00 89.12 214 ILE A C 1
ATOM 1675 O O . ILE A 1 214 ? -2.512 -7.538 4.580 1.00 89.12 214 ILE A O 1
ATOM 1679 N N . PRO A 1 215 ? -0.405 -8.215 4.151 1.00 88.19 215 PRO A N 1
ATOM 1680 C CA . PRO A 1 215 ? -0.120 -8.592 5.537 1.00 88.19 215 PRO A CA 1
ATOM 1681 C C . PRO A 1 215 ? -0.325 -7.463 6.553 1.00 88.19 215 PRO A C 1
ATOM 1683 O O . PRO A 1 215 ? -0.963 -7.691 7.578 1.00 88.19 215 PRO A O 1
ATOM 1686 N N . ASP A 1 216 ? 0.139 -6.249 6.251 1.00 88.44 216 ASP A N 1
ATOM 1687 C CA . ASP A 1 216 ? -0.021 -5.082 7.121 1.00 88.44 216 ASP A CA 1
ATOM 1688 C C . ASP A 1 216 ? -1.497 -4.741 7.317 1.00 88.44 216 ASP A C 1
ATOM 1690 O O . ASP A 1 216 ? -1.948 -4.528 8.441 1.00 88.44 216 ASP A O 1
ATOM 1694 N N . LEU A 1 217 ? -2.283 -4.738 6.237 1.00 92.19 217 LEU A N 1
ATOM 1695 C CA . LEU A 1 217 ? -3.720 -4.515 6.338 1.00 92.19 217 LEU A CA 1
ATOM 1696 C C . LEU A 1 217 ? -4.413 -5.607 7.160 1.00 92.19 217 LEU A C 1
ATOM 1698 O O . LEU A 1 217 ? -5.262 -5.299 7.993 1.00 92.19 217 LEU A O 1
ATOM 1702 N N . VAL A 1 218 ? -4.069 -6.877 6.939 1.00 89.81 218 VAL A N 1
ATOM 1703 C CA . VAL A 1 218 ? -4.640 -7.999 7.697 1.00 89.81 218 VAL A CA 1
ATOM 1704 C C . VAL A 1 218 ? -4.318 -7.858 9.182 1.00 89.81 218 VAL A C 1
ATOM 1706 O O . VAL A 1 218 ? -5.217 -7.984 10.012 1.00 89.81 218 VAL A O 1
ATOM 1709 N N . GLU A 1 219 ? -3.069 -7.544 9.523 1.00 84.81 219 GLU A N 1
ATOM 1710 C CA . GLU A 1 219 ? -2.647 -7.327 10.905 1.00 84.81 219 GLU A CA 1
ATOM 1711 C C . GLU A 1 219 ? -3.339 -6.105 11.523 1.00 84.81 219 GLU A C 1
ATOM 1713 O O . GLU A 1 219 ? -3.803 -6.171 12.659 1.00 84.81 219 GLU A O 1
ATOM 1718 N N . PHE A 1 220 ? -3.497 -5.016 10.770 1.00 90.56 220 PHE A N 1
ATOM 1719 C CA . PHE A 1 220 ? -4.257 -3.848 11.209 1.00 90.56 220 PHE A CA 1
ATOM 1720 C C . PHE A 1 220 ? -5.708 -4.206 11.545 1.00 90.56 220 PHE A C 1
ATOM 1722 O O . PHE A 1 220 ? -6.182 -3.892 12.634 1.00 90.56 220 PHE A O 1
ATOM 1729 N N . ILE A 1 221 ? -6.406 -4.920 10.655 1.00 92.00 221 ILE A N 1
ATOM 1730 C CA . ILE A 1 221 ? -7.782 -5.374 10.900 1.00 92.00 221 ILE A CA 1
ATOM 1731 C C . ILE A 1 221 ? -7.843 -6.325 12.102 1.00 92.00 221 ILE A C 1
ATOM 1733 O O . ILE A 1 221 ? -8.742 -6.194 12.932 1.00 92.00 221 ILE A O 1
ATOM 1737 N N . ARG A 1 222 ? -6.868 -7.231 12.250 1.00 85.06 222 ARG A N 1
ATOM 1738 C CA . ARG A 1 222 ? -6.758 -8.114 13.421 1.00 85.06 222 ARG A CA 1
ATOM 1739 C C . ARG A 1 222 ? -6.621 -7.313 14.719 1.00 85.06 222 ARG A C 1
ATOM 1741 O O . ARG A 1 222 ? -7.226 -7.671 15.726 1.00 85.06 222 ARG A O 1
ATOM 1748 N N . GLN A 1 223 ? -5.848 -6.229 14.710 1.00 83.00 223 GLN A N 1
ATOM 1749 C CA . GLN A 1 223 ? -5.696 -5.351 15.871 1.00 83.00 223 GLN A CA 1
ATOM 1750 C C . GLN A 1 223 ? -6.945 -4.533 16.168 1.00 83.00 223 GLN A C 1
ATOM 1752 O O . GLN A 1 223 ? -7.247 -4.330 17.343 1.00 83.00 223 GLN A O 1
ATOM 1757 N N . LEU A 1 224 ? -7.688 -4.105 15.144 1.00 89.94 224 LEU A N 1
ATOM 1758 C CA . LEU A 1 224 ? -8.988 -3.473 15.350 1.00 89.94 224 LEU A CA 1
ATOM 1759 C C . LEU A 1 224 ? -9.966 -4.436 16.028 1.00 89.94 224 LEU A C 1
ATOM 1761 O O . LEU 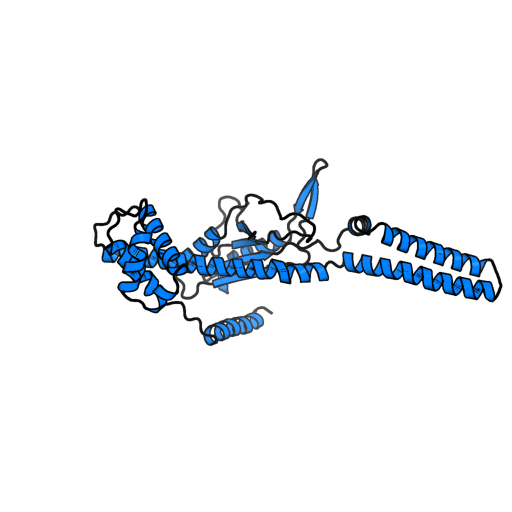A 1 224 ? -10.562 -4.076 17.039 1.00 89.94 224 LEU A O 1
ATOM 1765 N N . ASP A 1 225 ? -10.081 -5.666 15.523 1.00 85.62 225 ASP A N 1
ATOM 1766 C CA . ASP A 1 225 ? -10.951 -6.703 16.092 1.00 85.62 225 ASP A CA 1
ATOM 1767 C C . ASP A 1 225 ? -10.569 -7.037 17.543 1.00 85.62 225 ASP A C 1
ATOM 1769 O O . ASP A 1 225 ? -11.408 -7.002 18.450 1.00 85.62 225 ASP A O 1
ATOM 1773 N N . LEU A 1 226 ? -9.273 -7.257 17.794 1.00 76.31 226 LEU A N 1
ATOM 1774 C CA . LEU A 1 226 ? -8.750 -7.499 19.137 1.00 76.31 226 LEU A CA 1
ATOM 1775 C C . LEU A 1 226 ? -8.984 -6.299 20.062 1.00 76.31 226 LEU A C 1
ATOM 1777 O O . LEU A 1 226 ? -9.355 -6.479 21.220 1.00 76.31 226 LEU A O 1
ATOM 1781 N N . GLY A 1 227 ? -8.758 -5.081 19.572 1.00 77.69 227 GLY A N 1
ATOM 1782 C CA . GLY A 1 227 ? -8.926 -3.845 20.328 1.00 77.69 227 GLY A CA 1
ATOM 1783 C C . GLY A 1 227 ? -10.379 -3.609 20.730 1.00 77.69 227 GLY A C 1
ATOM 1784 O O . GLY A 1 227 ? -10.650 -3.340 21.900 1.00 77.69 227 GLY A O 1
ATOM 1785 N N . ILE A 1 228 ? -11.314 -3.783 19.793 1.00 83.75 228 ILE A N 1
ATOM 1786 C CA . ILE A 1 228 ? -12.758 -3.672 20.036 1.00 83.75 228 ILE A CA 1
ATOM 1787 C C . ILE A 1 228 ? -13.212 -4.744 21.025 1.00 83.75 228 ILE A C 1
ATOM 1789 O O . ILE A 1 228 ? -13.878 -4.426 22.010 1.00 83.75 228 ILE A O 1
ATOM 1793 N N . THR A 1 229 ? -12.797 -5.998 20.820 1.00 74.19 229 THR A N 1
ATOM 1794 C CA . THR A 1 229 ? -13.113 -7.109 21.728 1.00 74.19 229 THR A CA 1
ATOM 1795 C C . THR A 1 229 ? -12.606 -6.821 23.138 1.00 74.19 229 THR A C 1
ATOM 1797 O O . THR A 1 229 ? -13.377 -6.904 24.092 1.00 74.19 229 THR A O 1
ATOM 1800 N N . LYS A 1 230 ? -11.343 -6.394 23.284 1.00 70.25 230 LYS A N 1
ATOM 1801 C CA . LYS A 1 230 ? -10.763 -5.987 24.574 1.00 70.25 230 LYS A CA 1
ATOM 1802 C C . LYS A 1 230 ? -11.548 -4.847 25.213 1.00 70.25 230 LYS A C 1
ATOM 1804 O O . LYS A 1 230 ? -11.743 -4.858 26.424 1.00 70.25 230 LYS A O 1
ATOM 1809 N N . ARG A 1 231 ? -12.014 -3.873 24.429 1.00 76.00 231 ARG A N 1
ATOM 1810 C CA . ARG A 1 231 ? -12.785 -2.739 24.947 1.00 76.00 231 ARG A CA 1
ATOM 1811 C C . ARG A 1 231 ? -14.171 -3.157 25.438 1.00 76.00 231 ARG A C 1
ATOM 1813 O O . ARG A 1 231 ? -14.531 -2.792 26.552 1.00 76.00 231 ARG A O 1
ATOM 1820 N N . HIS A 1 232 ? -14.892 -3.986 24.679 1.00 69.75 232 HIS A N 1
ATOM 1821 C CA . HIS A 1 232 ? -16.171 -4.563 25.108 1.00 69.75 232 HIS A CA 1
ATOM 1822 C C . HIS A 1 232 ? -16.030 -5.407 26.364 1.00 69.75 232 HIS A C 1
ATOM 1824 O O . HIS A 1 232 ? -16.810 -5.237 27.294 1.00 69.75 232 HIS A O 1
ATOM 1830 N N . ILE A 1 233 ? -15.019 -6.274 26.387 1.00 60.44 233 ILE A N 1
ATOM 1831 C CA . ILE A 1 233 ? -14.675 -7.094 27.538 1.00 60.44 233 ILE A CA 1
ATOM 1832 C C . ILE A 1 233 ? -14.421 -6.209 28.755 1.00 60.44 233 ILE A C 1
ATOM 1834 O O . ILE A 1 233 ? -15.042 -6.422 29.791 1.00 60.44 233 ILE A O 1
ATOM 1838 N N . ASN A 1 234 ? -13.550 -5.204 28.625 1.00 63.69 234 ASN A N 1
ATOM 1839 C CA . ASN A 1 234 ? -13.209 -4.304 29.718 1.00 63.69 234 ASN A CA 1
ATOM 1840 C C . ASN A 1 234 ? -14.450 -3.594 30.244 1.00 63.69 234 ASN A C 1
ATOM 1842 O O . ASN A 1 234 ? -14.628 -3.568 31.450 1.00 63.69 234 ASN A O 1
ATOM 1846 N N . ASP A 1 235 ? -15.323 -3.079 29.381 1.00 66.06 235 ASP A N 1
ATOM 1847 C CA . ASP A 1 235 ? -16.531 -2.386 29.824 1.00 66.06 235 ASP A CA 1
ATOM 1848 C C . ASP A 1 235 ? -17.571 -3.341 30.425 1.00 66.06 235 ASP A C 1
ATOM 1850 O O . ASP A 1 235 ? -18.133 -3.032 31.467 1.00 66.06 235 ASP A O 1
ATOM 1854 N N . SER A 1 236 ? -17.818 -4.521 29.844 1.00 61.25 236 SER A N 1
ATOM 1855 C CA . SER A 1 236 ? -18.755 -5.493 30.429 1.00 61.25 236 SER A CA 1
ATOM 1856 C C . SER A 1 236 ? -18.248 -6.039 31.758 1.00 61.25 236 SER A C 1
ATOM 1858 O O . SER A 1 236 ? -19.025 -6.204 32.693 1.00 61.25 236 SER A O 1
ATOM 1860 N N . LEU A 1 237 ? -16.940 -6.293 31.857 1.00 53.47 237 LEU A N 1
ATOM 1861 C CA . LEU A 1 237 ? -16.271 -6.651 33.103 1.00 53.47 237 LEU A CA 1
ATOM 1862 C C . LEU A 1 237 ? -16.370 -5.520 34.108 1.00 53.47 237 LEU A C 1
ATOM 1864 O O . LEU A 1 237 ? -16.633 -5.781 35.269 1.00 53.47 237 LEU A O 1
ATOM 1868 N N . PHE A 1 238 ? -16.155 -4.282 33.677 1.00 54.50 238 PHE A N 1
ATOM 1869 C CA . PHE A 1 238 ? -16.206 -3.109 34.534 1.00 54.50 238 PHE A CA 1
ATOM 1870 C C . PHE A 1 238 ? -17.611 -2.925 35.111 1.00 54.50 238 PHE A C 1
ATOM 1872 O O . PHE A 1 238 ? -17.746 -2.842 36.326 1.00 54.50 238 PHE A O 1
ATOM 1879 N N . GLU A 1 239 ? -18.652 -2.996 34.282 1.00 59.78 239 GLU A N 1
ATOM 1880 C CA . GLU A 1 239 ? -20.050 -2.946 34.727 1.00 59.78 239 GLU A CA 1
ATOM 1881 C C . GLU A 1 239 ? -20.424 -4.150 35.608 1.00 59.78 239 GLU A C 1
ATOM 1883 O O . GLU A 1 239 ? -21.068 -3.991 36.642 1.00 59.78 239 GLU A O 1
ATOM 1888 N N . THR A 1 240 ? -19.974 -5.361 35.256 1.00 56.12 240 THR A N 1
ATOM 1889 C CA . THR A 1 240 ? -20.231 -6.581 36.046 1.00 56.12 240 THR A CA 1
ATOM 1890 C C . THR A 1 240 ? -19.522 -6.531 37.393 1.00 56.12 240 THR A C 1
ATOM 1892 O O . THR A 1 240 ? -20.098 -6.909 38.409 1.00 56.12 240 THR A O 1
ATOM 1895 N N . VAL A 1 241 ? -18.279 -6.047 37.427 1.00 51.03 241 VAL A N 1
ATOM 1896 C CA . VAL A 1 241 ? -17.515 -5.846 38.656 1.00 51.03 241 VAL A CA 1
ATOM 1897 C C . VAL A 1 241 ? -18.206 -4.785 39.501 1.00 51.03 241 VAL A C 1
ATOM 1899 O O . VAL A 1 241 ? -18.486 -5.098 40.648 1.00 51.03 241 VAL A O 1
ATOM 1902 N N . ILE A 1 242 ? -18.581 -3.623 38.948 1.00 53.72 242 ILE A N 1
ATOM 1903 C CA . ILE A 1 242 ? -19.329 -2.569 39.661 1.00 53.72 242 ILE A CA 1
ATOM 1904 C C . ILE A 1 242 ? -20.632 -3.111 40.260 1.00 53.72 242 ILE A C 1
ATOM 1906 O O . ILE A 1 242 ? -20.887 -2.934 41.453 1.00 53.72 242 ILE A O 1
ATOM 1910 N N . ALA A 1 243 ? -21.438 -3.816 39.464 1.00 56.75 243 ALA A N 1
ATOM 1911 C CA . ALA A 1 243 ? -22.700 -4.392 39.917 1.00 56.75 243 ALA A CA 1
ATOM 1912 C C . ALA A 1 243 ? -22.487 -5.471 40.994 1.00 56.75 243 ALA A C 1
ATOM 1914 O O . ALA A 1 243 ? -23.223 -5.533 41.978 1.00 56.75 243 ALA A O 1
ATOM 1915 N N . ALA A 1 244 ? -21.458 -6.309 40.843 1.00 49.91 244 ALA A N 1
ATOM 1916 C CA . ALA A 1 244 ? -21.173 -7.411 41.756 1.00 49.91 244 ALA A CA 1
ATOM 1917 C C . ALA A 1 244 ? -20.392 -6.993 43.010 1.00 49.91 244 ALA A C 1
ATOM 1919 O O . ALA A 1 244 ? -20.312 -7.781 43.956 1.00 49.91 244 ALA A O 1
ATOM 1920 N N . THR A 1 245 ? -19.752 -5.825 43.035 1.00 50.53 245 THR A N 1
ATOM 1921 C CA . THR A 1 245 ? -19.080 -5.290 44.229 1.00 50.53 245 THR A CA 1
ATOM 1922 C C . THR A 1 245 ? -20.025 -4.532 45.152 1.00 50.53 245 THR A C 1
ATOM 1924 O O . THR A 1 245 ? -19.634 -4.234 46.279 1.00 50.53 245 THR A O 1
ATOM 1927 N N . GLY A 1 246 ? -21.258 -4.257 44.708 1.00 48.56 246 GLY A N 1
ATOM 1928 C CA . GLY A 1 246 ? -22.164 -3.340 45.391 1.00 48.56 246 GLY A CA 1
ATOM 1929 C C . GLY A 1 246 ? -21.606 -1.914 45.416 1.00 48.56 246 GLY A C 1
ATOM 1930 O O . GLY A 1 246 ? -20.432 -1.674 45.119 1.00 48.56 246 GLY A O 1
ATOM 1931 N N . GLU A 1 247 ? -22.449 -0.949 45.774 1.00 42.94 247 GLU A N 1
ATOM 1932 C CA . GLU A 1 247 ? -22.022 0.412 46.107 1.00 42.94 247 GLU A CA 1
ATOM 1933 C C . GLU A 1 247 ? -20.930 0.351 47.197 1.00 42.94 247 GLU A C 1
ATOM 1935 O O . GLU A 1 247 ? -21.235 0.188 48.376 1.00 42.94 247 GLU A O 1
ATOM 1940 N N . GLY A 1 248 ? -19.642 0.407 46.838 1.00 49.06 248 GLY A N 1
ATOM 1941 C CA . GLY A 1 248 ? -18.595 0.351 47.864 1.00 49.06 248 GLY A CA 1
ATOM 1942 C C . GLY A 1 248 ? -17.152 0.123 47.428 1.00 49.06 248 GLY A C 1
ATOM 1943 O O . GLY A 1 248 ? -16.251 0.584 48.130 1.00 49.06 248 GLY A O 1
ATOM 1944 N N . SER A 1 249 ? -16.862 -0.523 46.295 1.00 51.31 249 SER A N 1
ATOM 1945 C CA . SER A 1 249 ? -15.464 -0.612 45.848 1.00 51.31 249 SER A CA 1
ATOM 1946 C C . SER A 1 249 ? -15.100 0.597 44.992 1.00 51.31 249 SER A C 1
ATOM 1948 O O . SER A 1 249 ? -15.180 0.554 43.767 1.00 51.31 249 SER A O 1
ATOM 1950 N N . ASN A 1 250 ? -14.655 1.673 45.643 1.00 58.16 250 ASN A N 1
ATOM 1951 C CA . ASN A 1 250 ? -13.938 2.783 45.007 1.00 58.16 250 ASN A CA 1
ATOM 1952 C C . ASN A 1 250 ? -12.558 2.310 44.503 1.00 58.16 250 ASN A C 1
ATOM 1954 O O . ASN A 1 250 ? -11.518 2.816 44.926 1.00 58.16 250 ASN A O 1
ATOM 1958 N N . LEU A 1 251 ? -12.514 1.290 43.640 1.00 61.34 251 LEU A N 1
ATOM 1959 C CA . LEU A 1 251 ? -11.288 0.944 42.939 1.00 61.34 251 LEU A CA 1
ATOM 1960 C C . LEU A 1 251 ? -11.010 2.066 41.943 1.00 61.34 251 LEU A C 1
ATOM 1962 O O . LEU A 1 251 ? -11.834 2.357 41.078 1.00 61.34 251 LEU A O 1
ATOM 1966 N N . ALA A 1 252 ? -9.838 2.690 42.050 1.00 64.62 252 ALA A N 1
ATOM 1967 C CA . ALA A 1 252 ? -9.415 3.668 41.061 1.00 64.62 252 ALA A CA 1
ATOM 1968 C C . ALA A 1 252 ? -9.455 3.016 39.660 1.00 64.62 252 ALA A C 1
ATOM 1970 O O . ALA A 1 252 ? -8.897 1.923 39.499 1.00 64.62 252 ALA A O 1
ATOM 1971 N N . PRO A 1 253 ? -10.051 3.662 38.638 1.00 58.22 253 PRO A N 1
ATOM 1972 C CA . PRO A 1 253 ? -10.200 3.080 37.300 1.00 58.22 253 PRO A CA 1
ATOM 1973 C C . PRO A 1 253 ? -8.892 2.526 36.711 1.00 58.22 253 PRO A C 1
ATOM 1975 O O . PRO A 1 253 ? -8.890 1.478 36.069 1.00 58.22 253 PRO A O 1
ATOM 1978 N N . GLY A 1 254 ? -7.756 3.173 37.002 1.00 61.72 254 GLY A N 1
ATOM 1979 C CA . GLY A 1 254 ? -6.432 2.710 36.572 1.00 61.72 254 GLY A CA 1
ATOM 1980 C C . GLY A 1 254 ? -5.979 1.389 37.209 1.00 61.72 254 GLY A C 1
ATOM 1981 O O . GLY A 1 254 ? -5.326 0.586 36.546 1.00 61.72 254 GLY A O 1
ATOM 1982 N N . LEU A 1 255 ? -6.350 1.123 38.466 1.00 65.62 255 LEU A N 1
ATOM 1983 C CA . LEU A 1 255 ? -6.035 -0.133 39.159 1.00 65.62 255 LEU A CA 1
ATOM 1984 C C . LEU A 1 255 ? -6.875 -1.293 38.616 1.00 65.62 255 LEU A C 1
ATOM 1986 O O . LEU A 1 255 ? -6.343 -2.381 38.397 1.00 65.62 255 LEU A O 1
ATOM 1990 N N . LEU A 1 256 ? -8.158 -1.049 38.337 1.00 64.31 256 LEU A N 1
ATOM 1991 C CA . LEU A 1 256 ? -9.043 -2.052 37.745 1.00 64.31 256 LEU A CA 1
ATOM 1992 C C . LEU A 1 256 ? -8.623 -2.390 36.308 1.00 64.31 256 LEU A C 1
ATOM 1994 O O . LEU A 1 256 ? -8.497 -3.565 35.973 1.00 64.31 256 LEU A O 1
ATOM 1998 N N . ALA A 1 257 ? -8.294 -1.387 35.489 1.00 59.66 257 ALA A N 1
ATOM 1999 C CA . ALA A 1 257 ? -7.753 -1.614 34.147 1.00 59.66 257 ALA A CA 1
ATOM 2000 C C . ALA A 1 257 ? -6.462 -2.456 34.174 1.00 59.66 257 ALA A C 1
ATOM 2002 O O . ALA A 1 257 ? -6.287 -3.357 33.351 1.00 59.66 257 ALA A O 1
ATOM 2003 N N . LYS A 1 258 ? -5.574 -2.209 35.150 1.00 72.31 258 LYS A N 1
ATOM 2004 C CA . LYS A 1 258 ? -4.342 -2.989 35.346 1.00 72.31 258 LYS A CA 1
ATOM 2005 C C . LYS A 1 258 ? -4.635 -4.435 35.763 1.00 72.31 258 LYS A C 1
ATOM 20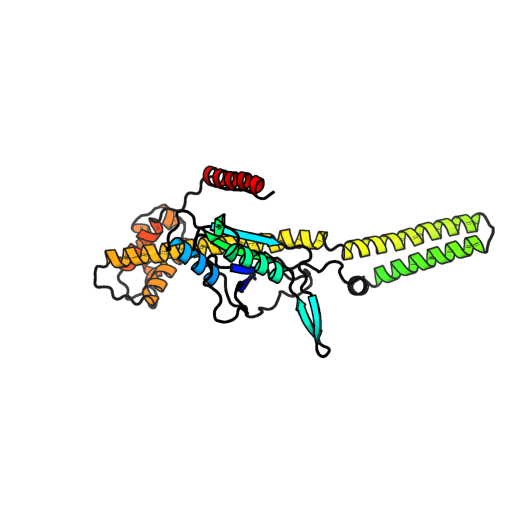07 O O . LYS A 1 258 ? -3.986 -5.343 35.248 1.00 72.31 258 LYS A O 1
ATOM 2012 N N . ALA A 1 259 ? -5.620 -4.654 36.637 1.00 71.38 259 ALA A N 1
ATOM 2013 C CA . ALA A 1 259 ? -6.071 -5.989 37.031 1.00 71.38 259 ALA A CA 1
ATOM 2014 C C . ALA A 1 259 ? -6.644 -6.770 35.836 1.00 71.38 259 ALA A C 1
ATOM 2016 O O . ALA A 1 259 ? -6.187 -7.878 35.566 1.00 71.38 259 ALA A O 1
ATOM 2017 N N . VAL A 1 260 ? -7.562 -6.166 35.071 1.00 65.00 260 VAL A N 1
ATOM 2018 C CA . VAL A 1 260 ? -8.190 -6.796 33.897 1.00 65.00 260 VAL A CA 1
ATOM 2019 C C . VAL A 1 260 ? -7.159 -7.163 32.835 1.00 65.00 260 VAL A C 1
ATOM 2021 O O . VAL A 1 260 ? -7.140 -8.298 32.361 1.00 65.00 260 VAL A O 1
ATOM 2024 N N . ARG A 1 261 ? -6.257 -6.232 32.500 1.00 68.62 261 ARG A N 1
ATOM 2025 C CA . ARG A 1 261 ? -5.186 -6.480 31.528 1.00 68.62 261 ARG A CA 1
ATOM 2026 C C . ARG A 1 261 ? -4.318 -7.667 31.936 1.00 68.62 261 ARG A C 1
ATOM 2028 O O . ARG A 1 261 ? -4.044 -8.528 31.109 1.00 68.62 261 ARG A O 1
ATOM 2035 N N . LYS A 1 262 ? -3.919 -7.732 33.206 1.00 76.56 262 LYS A N 1
ATOM 2036 C CA . LYS A 1 262 ? -3.064 -8.811 33.705 1.00 76.56 262 LYS A CA 1
ATOM 2037 C C . LYS A 1 262 ? -3.787 -10.161 33.728 1.00 76.56 262 LYS A C 1
ATOM 2039 O O . LYS A 1 262 ? -3.163 -11.178 33.452 1.00 76.56 262 LYS A O 1
ATOM 2044 N N . THR A 1 263 ? -5.096 -10.178 33.997 1.00 73.06 263 THR A N 1
ATOM 2045 C CA . THR A 1 263 ? -5.916 -11.397 33.887 1.00 73.06 263 THR A CA 1
ATOM 2046 C C . THR A 1 263 ? -6.066 -11.865 32.444 1.00 73.06 263 THR A C 1
ATOM 2048 O O . THR A 1 263 ? -5.933 -13.058 32.191 1.00 73.06 263 THR A O 1
ATOM 2051 N N . TRP A 1 264 ? -6.260 -10.948 31.492 1.00 71.44 264 TRP A N 1
ATOM 2052 C CA . TRP A 1 264 ? -6.267 -11.277 30.064 1.00 71.44 264 TRP A CA 1
ATOM 2053 C C . TRP A 1 264 ? -4.928 -11.856 29.591 1.00 71.44 264 TRP A C 1
ATOM 2055 O O . TRP A 1 264 ? -4.905 -12.906 28.959 1.00 71.44 264 TRP A O 1
ATOM 2065 N N . GLU A 1 265 ? -3.812 -11.203 29.930 1.00 73.25 265 GLU A N 1
ATOM 2066 C CA . GLU A 1 265 ? -2.463 -11.666 29.573 1.00 73.25 265 GLU A CA 1
ATOM 2067 C C . GLU A 1 265 ? -2.175 -13.061 30.150 1.00 73.25 265 GLU A C 1
ATOM 2069 O O . GLU A 1 265 ? -1.603 -13.910 29.471 1.00 73.25 265 GLU A O 1
ATOM 2074 N N . ALA A 1 266 ? -2.604 -13.333 31.384 1.00 76.00 266 ALA A N 1
ATOM 2075 C CA . ALA A 1 266 ? -2.441 -14.648 31.997 1.00 76.00 266 ALA A CA 1
ATOM 2076 C C . ALA A 1 266 ? -3.280 -15.734 31.291 1.00 76.00 266 ALA A C 1
ATOM 2078 O O . ALA A 1 266 ? -2.810 -16.852 31.111 1.00 76.00 266 ALA A O 1
ATOM 2079 N N . ILE A 1 267 ? -4.486 -15.385 30.835 1.00 70.19 267 ILE A N 1
ATOM 2080 C CA . ILE A 1 267 ? -5.376 -16.256 30.055 1.00 70.19 267 ILE A CA 1
ATOM 2081 C C . ILE A 1 267 ? -4.811 -16.563 28.656 1.00 70.19 267 ILE A C 1
ATOM 2083 O O . ILE A 1 267 ? -4.859 -17.711 28.219 1.00 70.19 267 ILE A O 1
ATOM 2087 N N . GLU A 1 268 ? -4.275 -15.564 27.947 1.00 71.50 268 GLU A N 1
ATOM 2088 C CA . GLU A 1 268 ? -3.681 -15.757 26.612 1.00 71.50 268 GLU A CA 1
ATOM 2089 C C . GLU A 1 268 ? -2.440 -16.653 26.651 1.00 71.50 268 GLU A C 1
ATOM 2091 O O . GLU A 1 268 ? -2.233 -17.451 25.737 1.00 71.50 268 GLU A O 1
ATOM 2096 N N . ASN A 1 269 ? -1.631 -16.533 27.706 1.00 75.19 269 ASN A N 1
ATOM 2097 C CA . ASN A 1 269 ? -0.409 -17.319 27.863 1.00 75.19 269 ASN A CA 1
ATOM 2098 C C . ASN A 1 269 ? -0.673 -18.764 28.308 1.00 75.19 269 ASN A C 1
ATOM 2100 O O . ASN A 1 269 ? 0.174 -19.625 28.090 1.00 75.19 269 ASN A O 1
ATOM 2104 N N . GLU A 1 270 ? -1.847 -19.042 28.879 1.00 77.00 270 GLU A N 1
ATOM 2105 C CA . GLU A 1 270 ? -2.238 -20.366 29.370 1.00 77.00 270 GLU A CA 1
ATOM 2106 C C . GLU A 1 270 ? -3.587 -20.807 28.763 1.00 77.00 270 GLU A C 1
ATOM 2108 O O . GLU A 1 270 ? -4.576 -21.004 29.476 1.00 77.00 270 GLU A O 1
ATOM 2113 N N . PRO A 1 271 ? -3.673 -20.994 27.431 1.00 67.25 271 PRO A N 1
ATOM 2114 C CA . PRO A 1 271 ? -4.936 -21.249 26.732 1.00 67.25 271 PRO A CA 1
ATOM 2115 C C . PRO A 1 271 ? -5.639 -22.541 27.183 1.00 67.25 271 PRO A C 1
ATOM 2117 O O . PRO A 1 271 ? -6.860 -22.654 27.052 1.00 67.25 271 PRO A O 1
ATOM 2120 N N . ALA A 1 272 ? -4.897 -23.499 27.751 1.00 65.31 272 ALA A N 1
ATOM 2121 C CA . ALA A 1 272 ? -5.451 -24.716 28.344 1.00 65.31 272 ALA A CA 1
ATOM 2122 C C . ALA A 1 272 ? -6.381 -24.410 29.533 1.00 65.31 272 ALA A C 1
ATOM 2124 O O . ALA A 1 272 ? -7.438 -25.027 29.662 1.00 65.31 272 ALA A O 1
ATOM 2125 N N . LEU A 1 273 ? -6.059 -23.394 30.340 1.00 62.84 273 LEU A N 1
ATOM 2126 C CA . LEU A 1 273 ? -6.842 -23.000 31.517 1.00 62.84 273 LEU A CA 1
ATOM 2127 C C . LEU A 1 273 ? -8.199 -22.376 31.149 1.00 62.84 273 LEU A C 1
ATOM 2129 O O . LEU A 1 273 ? -9.144 -22.421 31.933 1.00 62.84 273 LEU A O 1
ATOM 2133 N N . VAL A 1 274 ? -8.337 -21.866 29.923 1.00 60.47 274 VAL A N 1
ATOM 2134 C CA . VAL A 1 274 ? -9.593 -21.310 29.388 1.00 60.47 274 VAL A CA 1
ATOM 2135 C C . VAL A 1 274 ? -10.572 -22.405 28.972 1.00 60.47 274 VAL A C 1
ATOM 2137 O O . VAL A 1 274 ? -11.787 -22.195 28.986 1.00 60.47 274 VAL A O 1
ATOM 2140 N N . SER A 1 275 ? -10.050 -23.565 28.565 1.00 55.44 275 SER A N 1
ATOM 2141 C CA . SER A 1 275 ? -10.859 -24.656 28.018 1.00 55.44 275 SER A CA 1
ATOM 2142 C C . SER A 1 275 ? -11.675 -25.393 29.083 1.00 55.44 275 SER A C 1
ATOM 2144 O O . SER A 1 275 ? -12.796 -25.804 28.794 1.00 55.44 275 SER A O 1
ATOM 2146 N N . ASP A 1 276 ? -11.174 -25.448 30.321 1.00 57.69 276 ASP A N 1
ATOM 2147 C CA . ASP A 1 276 ? -11.780 -26.217 31.415 1.00 57.69 276 ASP A CA 1
ATOM 2148 C C . ASP A 1 276 ? -12.668 -25.403 32.370 1.00 57.69 276 ASP A C 1
ATOM 2150 O O . ASP A 1 276 ? -13.209 -25.976 33.312 1.00 57.69 276 ASP A O 1
ATOM 2154 N N . ARG A 1 277 ? -12.851 -24.093 32.120 1.00 62.78 277 ARG A N 1
ATOM 2155 C CA . ARG A 1 277 ? -13.770 -23.157 32.819 1.00 62.78 277 ARG A CA 1
ATOM 2156 C C . ARG A 1 277 ? -14.105 -23.529 34.279 1.00 62.78 277 ARG A C 1
ATOM 2158 O O . ARG A 1 277 ? -15.279 -23.580 34.645 1.00 62.78 277 ARG A O 1
ATOM 2165 N N . ASN A 1 278 ? -13.102 -23.798 35.112 1.00 71.31 278 ASN A N 1
ATOM 2166 C CA . ASN A 1 278 ? -13.317 -24.234 36.492 1.00 71.31 278 ASN A CA 1
ATOM 2167 C C . ASN A 1 278 ? -12.502 -23.404 37.491 1.00 71.31 278 ASN A C 1
ATOM 2169 O O . ASN A 1 278 ? -11.558 -22.700 37.123 1.00 71.31 278 ASN A O 1
ATOM 2173 N N . ASP A 1 279 ? -12.888 -23.496 38.763 1.00 72.88 279 ASP A N 1
ATOM 2174 C CA . ASP A 1 279 ? -12.264 -22.755 39.864 1.00 72.88 279 ASP A CA 1
ATOM 2175 C C . ASP A 1 279 ? -10.783 -23.133 40.050 1.00 72.88 279 ASP A C 1
ATOM 2177 O O . ASP A 1 279 ? -9.958 -22.280 40.368 1.00 72.88 279 ASP A O 1
ATOM 2181 N N . ALA A 1 280 ? -10.408 -24.377 39.733 1.00 79.31 280 ALA A N 1
ATOM 2182 C CA . ALA A 1 280 ? -9.022 -24.836 39.821 1.00 79.31 280 ALA A CA 1
ATOM 2183 C C . ALA A 1 280 ? -8.091 -24.090 38.846 1.00 79.31 280 ALA A C 1
ATOM 2185 O O . ALA A 1 280 ? -6.942 -23.804 39.178 1.00 79.31 280 ALA A O 1
ATOM 2186 N N . ALA A 1 281 ? -8.583 -23.731 37.658 1.00 76.75 281 ALA A N 1
ATOM 2187 C CA . ALA A 1 281 ? -7.832 -22.929 36.699 1.00 76.75 281 ALA A CA 1
ATOM 2188 C C . ALA A 1 281 ? -7.614 -21.488 37.192 1.00 76.75 281 ALA A C 1
ATOM 2190 O O . ALA A 1 281 ? -6.542 -20.920 36.985 1.00 76.75 281 ALA A O 1
ATOM 2191 N N . PHE A 1 282 ? -8.594 -20.909 37.891 1.00 82.19 282 PHE A N 1
ATOM 2192 C CA . PHE A 1 282 ? -8.439 -19.596 38.513 1.00 82.19 282 PHE A CA 1
ATOM 2193 C C . PHE A 1 282 ? -7.404 -19.612 39.645 1.00 82.19 282 PHE A C 1
ATOM 2195 O O . PHE A 1 282 ? -6.540 -18.734 39.692 1.00 82.19 282 PHE A O 1
ATOM 2202 N N . ASP A 1 283 ? -7.446 -20.627 40.510 1.00 85.06 283 ASP A N 1
ATOM 2203 C CA . ASP A 1 283 ? -6.519 -20.764 41.639 1.00 85.06 283 ASP A CA 1
ATOM 2204 C C . ASP A 1 283 ? -5.054 -20.860 41.185 1.00 85.06 283 ASP A C 1
ATOM 2206 O O . ASP A 1 283 ? -4.157 -20.338 41.849 1.00 85.06 283 ASP A O 1
ATOM 2210 N N . LEU A 1 284 ? -4.805 -21.461 40.016 1.00 84.56 284 LEU A N 1
ATOM 2211 C CA . LEU A 1 284 ? -3.476 -21.518 39.399 1.00 84.56 284 LEU A CA 1
ATOM 2212 C C . LEU A 1 284 ? -2.995 -20.151 38.890 1.00 84.56 284 LEU A C 1
ATOM 2214 O O . LEU A 1 284 ? -1.800 -19.857 38.937 1.00 84.56 284 LEU A O 1
ATOM 2218 N N . LEU A 1 285 ? -3.911 -19.299 38.425 1.00 82.62 285 LEU A N 1
ATOM 2219 C CA . LEU A 1 285 ? -3.588 -17.968 37.906 1.00 82.62 285 LEU A CA 1
ATOM 2220 C C . LEU A 1 285 ? -3.435 -16.930 39.024 1.00 82.62 285 LEU A C 1
ATOM 2222 O O . LEU A 1 285 ? -2.621 -16.008 38.905 1.00 82.62 285 LEU A O 1
ATOM 2226 N N . LEU A 1 286 ? -4.190 -17.072 40.117 1.00 85.12 286 LEU A N 1
ATOM 2227 C CA . LEU A 1 286 ? -4.312 -16.081 41.187 1.00 85.12 286 LEU A CA 1
ATOM 2228 C C . LEU A 1 286 ? -2.965 -15.568 41.748 1.00 85.12 286 LEU A C 1
ATOM 2230 O O . LEU A 1 286 ? -2.818 -14.344 41.869 1.00 85.12 286 LEU A O 1
ATOM 2234 N N . PRO A 1 287 ? -1.942 -16.410 42.017 1.00 87.19 287 PRO A N 1
ATOM 2235 C CA . PRO A 1 287 ? -0.639 -15.938 42.491 1.00 87.19 287 PRO A CA 1
ATOM 2236 C C . PRO A 1 287 ? 0.060 -14.992 41.506 1.00 87.19 287 PRO A C 1
ATOM 2238 O O . PRO A 1 287 ? 0.691 -14.017 41.917 1.00 87.19 287 PRO A O 1
ATOM 2241 N N . THR A 1 288 ? -0.077 -15.241 40.201 1.00 84.25 288 THR A N 1
ATOM 2242 C CA . THR A 1 288 ? 0.485 -14.398 39.134 1.00 84.25 288 THR A CA 1
ATOM 2243 C C . THR A 1 288 ? -0.279 -13.083 39.022 1.00 84.25 288 THR A C 1
ATOM 2245 O O . THR A 1 288 ? 0.323 -12.008 38.900 1.00 84.25 288 THR A O 1
ATOM 2248 N N . LEU A 1 289 ? -1.608 -13.134 39.143 1.00 81.25 289 LEU A N 1
ATOM 2249 C CA . LEU A 1 289 ? -2.469 -11.952 39.086 1.00 81.25 289 LEU A CA 1
ATOM 2250 C C . LEU A 1 289 ? -2.161 -10.971 40.226 1.00 81.25 289 LEU A C 1
ATOM 2252 O O . LEU A 1 289 ? -1.985 -9.775 39.973 1.00 81.25 289 LEU A O 1
ATOM 2256 N N . LYS A 1 290 ? -1.945 -11.477 41.446 1.00 84.94 290 LYS A N 1
ATOM 2257 C CA . LYS A 1 290 ? -1.711 -10.681 42.666 1.00 84.94 290 LYS A CA 1
ATOM 2258 C C . LYS A 1 290 ? -0.292 -10.131 42.860 1.00 84.94 290 LYS A C 1
ATOM 2260 O O . LYS A 1 290 ? 0.061 -9.719 43.957 1.00 84.94 290 LYS A O 1
ATOM 2265 N N . GLN A 1 291 ? 0.552 -10.083 41.834 1.00 84.50 291 GLN A N 1
ATOM 2266 C CA . GLN A 1 291 ? 1.893 -9.485 41.978 1.00 84.50 291 GLN A CA 1
ATOM 2267 C C . GLN A 1 291 ? 1.893 -7.954 41.815 1.00 84.50 291 GLN A C 1
ATOM 2269 O O . GLN A 1 291 ? 1.166 -7.410 40.976 1.00 84.50 291 GLN A O 1
ATOM 2274 N N . GLY A 1 292 ? 2.787 -7.275 42.543 1.00 86.31 292 GLY A N 1
ATOM 2275 C CA . GLY A 1 292 ? 3.024 -5.829 42.448 1.00 86.31 292 GLY A CA 1
ATOM 2276 C C . GLY A 1 292 ? 1.878 -4.999 43.029 1.00 86.31 292 GLY A C 1
ATOM 2277 O O . GLY A 1 292 ? 1.293 -5.369 44.043 1.00 86.31 292 GLY A O 1
ATOM 2278 N N . ASP A 1 293 ? 1.514 -3.909 42.349 1.00 76.12 293 ASP A N 1
ATOM 2279 C CA . ASP A 1 293 ? 0.451 -2.971 42.773 1.00 76.12 293 ASP A CA 1
ATOM 2280 C C . ASP A 1 293 ? -0.947 -3.606 42.894 1.00 76.12 293 ASP A C 1
ATOM 2282 O O . ASP A 1 293 ? -1.893 -2.977 43.359 1.00 76.12 293 ASP A O 1
ATOM 2286 N N . LEU A 1 294 ? -1.087 -4.850 42.443 1.00 77.69 294 LEU A N 1
ATOM 2287 C CA . LEU A 1 294 ? -2.320 -5.623 42.437 1.00 77.69 294 LEU A CA 1
ATOM 2288 C C . LEU A 1 294 ? -2.445 -6.566 43.645 1.00 77.69 294 LEU A C 1
ATOM 2290 O O . LEU A 1 294 ? -3.526 -7.098 43.884 1.00 77.69 294 LEU A O 1
ATOM 2294 N N . ALA A 1 295 ? -1.374 -6.753 44.424 1.00 81.75 295 ALA A N 1
ATOM 2295 C CA . ALA A 1 295 ? -1.364 -7.597 45.622 1.00 81.75 295 ALA A CA 1
ATOM 2296 C C . ALA A 1 295 ? -2.437 -7.251 46.672 1.00 81.75 295 ALA A C 1
ATOM 2298 O O . ALA A 1 295 ? -2.996 -8.183 47.256 1.00 81.75 295 ALA A O 1
ATOM 2299 N N . PRO A 1 296 ? -2.770 -5.963 46.911 1.00 78.62 296 PRO A N 1
ATOM 2300 C CA . PRO A 1 296 ? -3.784 -5.589 47.897 1.00 78.62 296 PRO A CA 1
ATOM 2301 C C . PRO A 1 296 ? -5.224 -5.862 47.446 1.00 78.62 296 PRO A C 1
ATOM 2303 O O . PRO A 1 296 ? -6.144 -5.742 48.253 1.00 78.62 296 PRO A O 1
ATOM 2306 N N . LEU A 1 297 ? -5.449 -6.172 46.163 1.00 74.25 297 LEU A N 1
ATOM 2307 C CA . LEU A 1 297 ? -6.793 -6.399 45.646 1.00 74.25 297 LEU A CA 1
ATOM 2308 C C . LEU A 1 297 ? -7.357 -7.728 46.162 1.00 74.25 297 LEU A C 1
ATOM 2310 O O . LEU A 1 297 ? -6.656 -8.738 46.248 1.00 74.25 297 LEU A O 1
ATOM 2314 N N . ASN A 1 298 ? -8.645 -7.706 46.506 1.00 79.06 298 ASN A N 1
ATOM 2315 C CA . ASN A 1 298 ? -9.373 -8.874 46.989 1.00 79.06 298 ASN A CA 1
ATOM 2316 C C . ASN A 1 298 ? -9.460 -9.938 45.881 1.00 79.06 298 ASN A C 1
ATOM 2318 O O . ASN A 1 298 ? -9.744 -9.611 44.730 1.00 79.06 298 ASN A O 1
ATOM 2322 N N . ASP A 1 299 ? -9.266 -11.206 46.237 1.00 79.12 299 ASP A N 1
ATOM 2323 C CA . ASP A 1 299 ? -9.339 -12.359 45.330 1.00 79.12 299 ASP A CA 1
ATOM 2324 C C . ASP A 1 299 ? -10.678 -12.406 44.586 1.00 79.12 299 ASP A C 1
ATOM 2326 O O . ASP A 1 299 ? -10.721 -12.720 43.399 1.00 79.12 299 ASP A O 1
ATOM 2330 N N . ALA A 1 300 ? -11.758 -11.969 45.243 1.00 71.38 300 ALA A N 1
ATOM 2331 C CA . ALA A 1 300 ? -13.080 -11.837 44.644 1.00 71.38 300 ALA A CA 1
ATOM 2332 C C . ALA A 1 300 ? -13.108 -10.880 43.438 1.00 71.38 300 ALA A C 1
ATOM 2334 O O . ALA A 1 300 ? -13.942 -11.054 42.554 1.00 71.38 300 ALA A O 1
ATOM 2335 N N . VAL A 1 301 ? -12.216 -9.883 43.372 1.00 68.06 301 VAL A N 1
ATOM 2336 C CA . VAL A 1 301 ? -12.080 -8.992 42.207 1.00 68.06 301 VAL A CA 1
ATOM 2337 C C . VAL A 1 301 ? -11.491 -9.766 41.030 1.00 68.06 301 VAL A C 1
ATOM 2339 O O . VAL A 1 301 ? -12.062 -9.740 39.943 1.00 68.06 301 VAL A O 1
ATOM 2342 N N . PHE A 1 302 ? -10.404 -10.512 41.240 1.00 73.69 302 PHE A N 1
ATOM 2343 C CA . PHE A 1 302 ? -9.791 -11.315 40.177 1.00 73.69 302 PHE A CA 1
ATOM 2344 C C . PHE A 1 302 ? -10.680 -12.467 39.729 1.00 73.69 302 PHE A C 1
ATOM 2346 O O . PHE A 1 302 ? -10.757 -12.716 38.531 1.00 73.69 302 PHE A O 1
ATOM 2353 N N . LEU A 1 303 ? -11.383 -13.126 40.654 1.00 73.25 303 LEU A N 1
ATOM 2354 C CA . LEU A 1 303 ? -12.289 -14.230 40.335 1.00 73.25 303 LEU A CA 1
ATOM 2355 C C . LEU A 1 303 ? -13.439 -13.744 39.458 1.00 73.25 303 LEU A C 1
ATOM 2357 O O . LEU A 1 303 ? -13.770 -14.376 38.462 1.00 73.25 303 LEU A O 1
ATOM 2361 N N . LYS A 1 304 ? -14.006 -12.575 39.774 1.00 67.69 304 LYS A N 1
ATOM 2362 C CA . LYS A 1 304 ? -15.062 -11.955 38.963 1.00 67.69 304 LYS A CA 1
ATOM 2363 C C . LYS A 1 304 ? -14.546 -11.507 37.595 1.00 67.69 304 LYS A C 1
ATOM 2365 O O . LYS A 1 304 ? -15.229 -11.713 36.591 1.00 67.69 304 LYS A O 1
ATOM 2370 N N . ILE A 1 305 ? -13.333 -10.949 37.532 1.00 67.31 305 ILE A N 1
ATOM 2371 C CA . ILE A 1 305 ? -12.705 -10.584 36.256 1.00 67.31 305 ILE A CA 1
ATOM 2372 C C . ILE A 1 305 ? -12.485 -11.833 35.392 1.00 67.31 305 ILE A C 1
ATOM 2374 O O . ILE A 1 305 ? -12.900 -11.879 34.238 1.00 67.31 305 ILE A O 1
ATOM 2378 N N . TYR A 1 306 ? -11.880 -12.869 35.965 1.00 70.88 306 TYR A N 1
ATOM 2379 C CA . TYR A 1 306 ? -11.638 -14.146 35.304 1.00 70.88 306 TYR A CA 1
ATOM 2380 C C . TYR A 1 306 ? -12.945 -14.787 34.821 1.00 70.88 306 TYR A C 1
ATOM 2382 O O . TYR A 1 306 ? -13.069 -15.130 33.647 1.00 70.88 306 TYR A O 1
ATOM 2390 N N . ALA A 1 307 ? -13.959 -14.861 35.685 1.00 67.00 307 ALA A N 1
ATOM 2391 C CA . ALA A 1 307 ? -15.254 -15.434 35.348 1.00 67.00 307 ALA A CA 1
ATOM 2392 C C . ALA A 1 307 ? -15.919 -14.702 34.178 1.00 67.00 307 ALA A C 1
ATOM 2394 O O . ALA A 1 307 ? -16.425 -15.367 33.275 1.00 67.00 307 ALA A O 1
ATOM 2395 N N . SER A 1 308 ? -15.888 -13.364 34.127 1.00 63.03 308 SER A N 1
ATOM 2396 C CA . SER A 1 308 ? -16.528 -12.655 33.006 1.00 63.03 308 SER A CA 1
ATOM 2397 C C . SER A 1 308 ? -15.704 -12.703 31.712 1.00 63.03 308 SER A C 1
ATOM 2399 O O . SER A 1 308 ? -16.290 -12.691 30.635 1.00 63.03 308 SER A O 1
ATOM 2401 N N . LEU A 1 309 ? -14.376 -12.863 31.788 1.00 65.31 309 LEU A N 1
ATOM 2402 C CA . LEU A 1 309 ? -13.529 -13.145 30.619 1.00 65.31 309 LEU A CA 1
ATOM 2403 C C . LEU A 1 309 ? -13.822 -14.508 30.002 1.00 65.31 309 LEU A C 1
ATOM 2405 O O . LEU A 1 309 ? -13.934 -14.643 28.786 1.00 65.31 309 LEU A O 1
ATOM 2409 N N . VAL A 1 310 ? -13.954 -15.518 30.854 1.00 67.06 310 VAL A N 1
ATOM 2410 C CA . VAL A 1 310 ? -14.202 -16.893 30.432 1.00 67.06 310 VAL A CA 1
ATOM 2411 C C . VAL A 1 310 ? -15.663 -17.091 30.007 1.00 67.06 310 VAL A C 1
ATOM 2413 O O . VAL A 1 310 ? -15.936 -17.917 29.137 1.00 67.06 310 VAL A O 1
ATOM 2416 N N . SER A 1 311 ? -16.598 -16.321 30.573 1.00 55.56 311 SER A N 1
ATOM 2417 C CA . SER A 1 311 ? -18.038 -16.411 30.281 1.00 55.56 311 SER A CA 1
ATOM 2418 C C . SER A 1 311 ? -18.501 -15.548 29.108 1.00 55.56 311 SER A C 1
ATOM 2420 O O . SER A 1 311 ? -19.583 -15.813 28.587 1.00 55.56 311 SER A O 1
ATOM 2422 N N . ALA A 1 312 ? -17.722 -14.550 28.674 1.00 50.84 312 ALA A N 1
ATOM 2423 C CA . ALA A 1 312 ? -18.036 -13.775 27.477 1.00 50.84 312 ALA A CA 1
ATOM 2424 C C . ALA A 1 312 ? -18.213 -14.716 26.269 1.00 50.84 312 ALA A C 1
ATOM 2426 O O . ALA A 1 312 ? -17.323 -15.507 25.939 1.00 50.84 312 ALA A O 1
ATOM 2427 N N . GLU A 1 313 ? -19.383 -14.659 25.624 1.00 44.06 313 GLU A N 1
ATOM 2428 C CA . GLU A 1 313 ? -19.627 -15.386 24.380 1.00 44.06 313 GLU A CA 1
ATOM 2429 C C . GLU A 1 313 ? -18.600 -14.931 23.343 1.00 44.06 313 GLU A C 1
ATOM 2431 O O . GLU A 1 313 ? -18.546 -13.760 22.966 1.00 44.06 313 GLU A O 1
ATOM 2436 N N . LYS A 1 314 ? -17.770 -15.863 22.863 1.00 43.19 314 LYS A N 1
ATOM 2437 C CA . LYS A 1 314 ? -16.970 -15.592 21.671 1.00 43.19 314 LYS A CA 1
ATOM 2438 C C . LYS A 1 314 ? -17.947 -15.325 20.524 1.00 43.19 314 LYS A C 1
ATOM 2440 O O . LYS A 1 314 ? -18.831 -16.163 20.318 1.00 43.19 314 LYS A O 1
ATOM 2445 N N . PRO A 1 315 ? -17.794 -14.228 19.763 1.00 40.59 315 PRO A N 1
ATOM 2446 C CA . PRO A 1 315 ? -18.624 -14.013 18.594 1.00 40.59 315 PRO A CA 1
ATOM 2447 C C . PRO A 1 315 ? -18.432 -15.195 17.643 1.00 40.59 315 PRO A C 1
ATOM 2449 O O . PRO A 1 315 ? -17.356 -15.433 17.095 1.00 40.59 315 PRO A O 1
ATOM 2452 N N . THR A 1 316 ? -19.482 -15.998 17.510 1.00 38.72 316 THR A N 1
ATOM 2453 C CA . THR A 1 316 ? -19.510 -17.180 16.654 1.00 38.72 316 THR A CA 1
ATOM 2454 C C . THR A 1 316 ? -19.958 -16.737 15.274 1.00 38.72 316 THR A C 1
ATOM 2456 O O . THR A 1 316 ? -21.097 -16.935 14.870 1.00 38.72 316 THR A O 1
ATOM 2459 N N . TYR A 1 317 ? -19.058 -16.093 14.532 1.00 42.09 317 TYR A N 1
ATOM 2460 C CA . TYR A 1 317 ? -19.337 -15.794 13.133 1.00 42.09 317 TYR A CA 1
ATOM 2461 C C . TYR A 1 317 ? -19.363 -17.099 12.343 1.00 42.09 317 TYR A C 1
ATOM 2463 O O . TYR A 1 317 ? -18.352 -17.794 12.219 1.00 42.09 317 TYR A O 1
ATOM 2471 N N . THR A 1 318 ? -20.524 -17.449 11.798 1.00 46.88 318 THR A N 1
ATOM 2472 C CA . THR A 1 318 ? -20.640 -18.630 10.950 1.00 46.88 318 THR A CA 1
ATOM 2473 C C . THR A 1 318 ? -20.254 -18.286 9.513 1.00 46.88 318 THR A C 1
ATOM 2475 O O . THR A 1 318 ? -20.398 -17.156 9.041 1.00 46.88 318 THR A O 1
ATOM 2478 N N . ALA A 1 319 ? -19.847 -19.291 8.735 1.00 42.72 319 ALA A N 1
ATOM 2479 C CA . ALA A 1 319 ? -19.665 -19.129 7.291 1.00 42.72 319 ALA A CA 1
ATOM 2480 C C . ALA A 1 319 ? -20.959 -18.685 6.566 1.00 42.72 319 ALA A C 1
ATOM 2482 O O . ALA A 1 319 ? -20.912 -18.270 5.407 1.00 42.72 319 ALA A O 1
ATOM 2483 N N . ALA A 1 320 ? -22.133 -18.811 7.196 1.00 51.53 320 ALA A N 1
ATOM 2484 C CA . ALA A 1 320 ? -23.391 -18.301 6.661 1.00 51.53 320 ALA A CA 1
ATOM 2485 C C . ALA A 1 320 ? -23.525 -16.780 6.859 1.00 51.53 320 ALA A C 1
ATOM 2487 O O . ALA A 1 320 ? -23.972 -16.096 5.937 1.00 51.53 320 ALA A O 1
ATOM 2488 N N . ASP A 1 321 ? -23.062 -16.243 7.990 1.00 50.38 321 ASP A N 1
ATOM 2489 C CA . ASP A 1 321 ? -23.087 -14.802 8.280 1.00 50.38 321 ASP A CA 1
ATOM 2490 C C . ASP A 1 321 ? -22.196 -14.022 7.309 1.00 50.38 321 ASP A C 1
ATOM 2492 O O . ASP A 1 321 ? -22.631 -13.029 6.717 1.00 50.38 321 ASP A O 1
ATOM 2496 N N . PHE A 1 322 ? -21.002 -14.548 7.020 1.00 41.44 322 PHE A N 1
ATOM 2497 C CA . PHE A 1 322 ? -20.119 -13.992 5.989 1.00 41.44 322 PHE A CA 1
ATOM 2498 C C . PHE A 1 322 ? -20.753 -14.024 4.592 1.00 41.44 322 PHE A C 1
ATOM 2500 O O . PHE A 1 322 ? -20.695 -13.036 3.858 1.00 41.44 322 PHE A O 1
ATOM 2507 N N . ARG A 1 323 ? -21.418 -15.128 4.222 1.00 54.16 323 ARG A N 1
ATOM 2508 C CA . ARG A 1 323 ? -22.124 -15.238 2.931 1.00 54.16 323 ARG A CA 1
ATOM 2509 C C . ARG A 1 323 ? -23.291 -14.257 2.828 1.00 54.16 323 ARG A C 1
ATOM 2511 O O . ARG A 1 323 ? -23.511 -13.674 1.765 1.00 54.16 323 ARG A O 1
ATOM 2518 N N . LYS A 1 324 ? -24.016 -14.025 3.924 1.00 59.47 324 LYS A N 1
ATOM 2519 C CA . LYS A 1 324 ? -25.110 -13.050 3.987 1.00 59.47 324 LYS A CA 1
ATOM 2520 C C . LYS A 1 324 ? -24.593 -11.622 3.795 1.00 59.47 324 LYS A C 1
ATOM 2522 O O . LYS A 1 324 ? -25.152 -10.905 2.962 1.00 59.47 324 LYS A O 1
ATOM 2527 N N . ALA A 1 325 ? -23.513 -11.245 4.481 1.00 45.25 325 ALA A N 1
ATOM 2528 C CA . ALA A 1 325 ? -22.862 -9.943 4.321 1.00 45.25 325 ALA A CA 1
ATOM 2529 C C . ALA A 1 325 ? -22.330 -9.735 2.891 1.00 45.25 325 ALA A C 1
ATOM 2531 O O . ALA A 1 325 ? -22.616 -8.713 2.268 1.00 45.25 325 ALA A O 1
ATOM 2532 N N . ALA A 1 326 ? -21.664 -10.742 2.315 1.00 45.91 326 ALA A N 1
ATOM 2533 C CA . ALA A 1 326 ? -21.202 -10.698 0.927 1.00 45.91 326 ALA A CA 1
ATOM 2534 C C . ALA A 1 326 ? -22.364 -10.518 -0.071 1.00 45.91 326 ALA A C 1
ATOM 2536 O O . ALA A 1 326 ? -22.285 -9.696 -0.982 1.00 45.91 326 ALA A O 1
ATOM 2537 N N . SER A 1 327 ? -23.487 -11.220 0.135 1.00 57.19 327 SER A N 1
ATOM 2538 C CA . SER A 1 327 ? -24.672 -11.103 -0.731 1.00 57.19 327 SER A CA 1
ATOM 2539 C C . SER A 1 327 ? -25.329 -9.718 -0.687 1.00 57.19 327 SER A C 1
ATOM 2541 O O . SER A 1 327 ? -25.910 -9.279 -1.677 1.00 57.19 327 SER A O 1
ATOM 2543 N N . TYR A 1 328 ? -25.257 -9.026 0.455 1.00 56.84 328 TYR A N 1
ATOM 2544 C CA . TYR A 1 328 ? -25.731 -7.648 0.582 1.00 56.84 328 TYR A CA 1
ATOM 2545 C C . TYR A 1 328 ? -24.892 -6.707 -0.287 1.00 56.84 328 TYR A C 1
ATOM 2547 O O . TYR A 1 328 ? -25.450 -5.889 -1.014 1.00 56.84 328 TYR A O 1
ATOM 2555 N N . TRP A 1 329 ? -23.573 -6.893 -0.298 1.00 44.59 329 TRP A N 1
ATOM 2556 C CA . TRP A 1 329 ? -22.659 -6.077 -1.097 1.00 44.59 329 TRP A CA 1
ATOM 2557 C C . TRP A 1 329 ? -22.758 -6.316 -2.601 1.00 44.59 329 TRP A C 1
ATOM 2559 O O . TRP A 1 329 ? -22.687 -5.364 -3.376 1.00 44.59 329 TRP A O 1
ATOM 2569 N N . GLU A 1 330 ? -23.018 -7.550 -3.029 1.00 51.50 330 GLU A N 1
ATOM 2570 C CA . GLU A 1 330 ? -23.291 -7.833 -4.443 1.00 51.50 330 GLU A CA 1
ATOM 2571 C C . GLU A 1 330 ? -24.609 -7.207 -4.926 1.00 51.50 330 GLU A C 1
ATOM 2573 O O . GLU A 1 330 ? -24.681 -6.707 -6.049 1.00 51.50 330 GLU A O 1
ATOM 2578 N N . ARG A 1 331 ? -25.639 -7.144 -4.069 1.00 64.38 331 ARG A N 1
ATOM 2579 C CA . ARG A 1 331 ? -26.872 -6.406 -4.390 1.00 64.38 331 ARG A CA 1
ATOM 2580 C C . ARG A 1 331 ? -26.615 -4.906 -4.504 1.00 64.38 331 ARG A C 1
ATOM 2582 O O . ARG A 1 331 ? -27.083 -4.289 -5.457 1.00 64.38 331 ARG A O 1
ATOM 2589 N N . GLU A 1 332 ? -25.840 -4.325 -3.594 1.00 54.44 332 GLU A N 1
ATOM 2590 C CA . GLU A 1 332 ? -25.619 -2.876 -3.596 1.00 54.44 332 GLU A CA 1
ATOM 2591 C C . GLU A 1 332 ? -24.697 -2.413 -4.736 1.00 54.44 332 GLU A C 1
ATOM 2593 O O . GLU A 1 332 ? -24.958 -1.379 -5.348 1.00 54.44 332 GLU A O 1
ATOM 2598 N N . LYS A 1 333 ? -23.710 -3.230 -5.143 1.00 45.88 333 LYS A N 1
ATOM 2599 C CA . LYS A 1 333 ? -22.905 -2.992 -6.361 1.00 45.88 333 LYS A CA 1
ATOM 2600 C C . LYS A 1 333 ? -23.758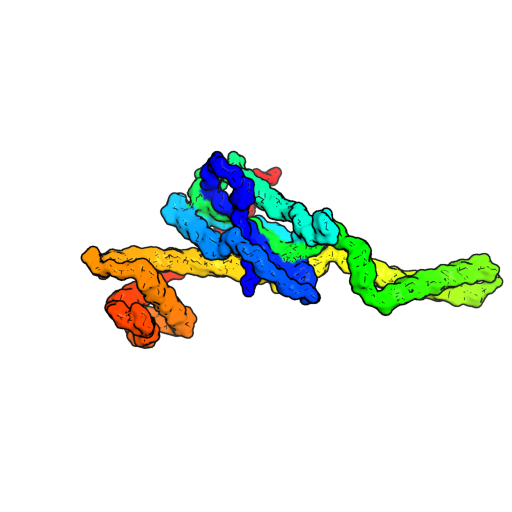 -2.741 -7.604 1.00 45.88 333 LYS A C 1
ATOM 2602 O O . LYS A 1 333 ? -23.362 -1.953 -8.458 1.00 45.88 333 LYS A O 1
ATOM 2607 N N . SER A 1 334 ? -24.898 -3.422 -7.719 1.00 48.25 334 SER A N 1
ATOM 2608 C CA . SER A 1 334 ? -25.802 -3.275 -8.864 1.00 48.25 334 SER A CA 1
ATOM 2609 C C . SER A 1 334 ? -26.619 -1.979 -8.844 1.00 48.25 334 SER A C 1
ATOM 2611 O O . SER A 1 334 ? -27.089 -1.563 -9.895 1.00 48.25 334 SER A O 1
ATOM 2613 N N . ARG A 1 335 ? -26.760 -1.322 -7.682 1.00 45.59 335 ARG A N 1
ATOM 2614 C CA . ARG A 1 335 ? -27.433 -0.017 -7.546 1.00 45.59 335 ARG A CA 1
ATOM 2615 C C . ARG A 1 335 ? -26.503 1.176 -7.748 1.00 45.59 335 ARG A C 1
ATOM 2617 O O . ARG A 1 335 ? -26.990 2.266 -8.018 1.00 45.59 335 ARG A O 1
ATOM 2624 N N . ILE A 1 336 ? -25.199 0.979 -7.559 1.00 40.19 336 ILE A N 1
ATOM 2625 C CA . ILE A 1 336 ? -24.178 2.039 -7.629 1.00 40.19 336 ILE A CA 1
ATOM 2626 C C . ILE A 1 336 ? -23.622 2.209 -9.063 1.00 40.19 336 ILE A C 1
ATOM 2628 O O . ILE A 1 336 ? -22.908 3.171 -9.336 1.00 40.19 336 ILE A O 1
ATOM 2632 N N . ARG A 1 337 ? -23.955 1.306 -9.994 1.00 36.38 337 ARG A N 1
ATOM 2633 C CA . ARG A 1 337 ? -23.662 1.444 -11.432 1.00 36.38 337 ARG A CA 1
ATOM 2634 C C . ARG A 1 337 ? -24.824 2.076 -12.180 1.00 36.38 337 ARG A C 1
ATOM 2636 O O . ARG A 1 337 ? -24.532 2.833 -13.129 1.00 36.38 337 ARG A O 1
#

Mean predicted aligned error: 13.89 Å